Protein AF-A0A2V6NVP4-F1 (afdb_monomer_lite)

Secondary structure (DSSP, 8-state):
------HHHHT-SSPPPPSSSS-HHHHHTT---S-EEEETTT--EEE-TTSTT-HHHHHHHHH----EEE--TTTTHHHHHHHHHTT--EEEEEE--B---TTB-TTHHHHHHHHHHHHHHGGGT--BPPPB-----GGGTTSTT-B---HHHHHHHHHHHHHHHHHHT--EEEEEE--GGGTHHHHHHHHHHHHSTT-EEEEEEGGGSHHHHHHHHHH-TT--TTSGGG--TTTBPTTPPPPSSPBPPP-HHHHTTS-HHHHHHHHSS---SB-S---HHHHHHHHHHHHHHHHHHHHT-

pLDDT: mean 89.99, std 10.49, range [37.16, 98.69]

Foldseek 3Di:
DDPPDDPLRVVQPDAAAAPDQDAPVCVVVVHDADFWKAQRPPRHIHGPPVTPVRVVVVCCVVVVRVDIDGNDPPPPPPVVLVVVLVPAQEAEEEEAAQAALQQWHSQLFQVLSQVLRCLLCVVVVHYYDHYNRHEADQLQVVPPRGDHDDPVVRLVVVLVVVVVSVVSPRQEYEYAGSDPRRVVNVVSVVVSCVVPDRGHYDYDPLCCPPQLVVLVCVVPVWDDGSAALSDAPVGGDPPTDDDADWFAAADPVVSVVDGNVVNCVVVVSNTRTTHNHDDNVSNVVSSVRSSNSSNVSVVVD

Structure (mmCIF, N/CA/C/O backbone):
data_AF-A0A2V6NVP4-F1
#
_entry.id   AF-A0A2V6NVP4-F1
#
loop_
_atom_site.group_PDB
_atom_site.id
_atom_site.type_symbol
_atom_site.label_atom_id
_atom_site.label_alt_id
_atom_site.label_comp_id
_atom_site.label_asym_id
_atom_site.label_entity_id
_atom_site.label_seq_id
_atom_site.pdbx_PDB_ins_code
_atom_site.Cartn_x
_atom_site.Cartn_y
_atom_site.Cartn_z
_atom_site.occupancy
_atom_site.B_iso_or_equiv
_atom_site.auth_seq_id
_atom_site.auth_comp_id
_atom_site.auth_asym_id
_atom_site.auth_atom_id
_atom_site.pdbx_PDB_model_num
ATOM 1 N N . MET A 1 1 ? 3.007 -9.667 42.896 1.00 37.16 1 MET A N 1
ATOM 2 C CA . MET A 1 1 ? 4.140 -8.834 42.445 1.00 37.16 1 MET A CA 1
ATOM 3 C C . MET A 1 1 ? 3.679 -7.396 42.562 1.00 37.16 1 MET A C 1
ATOM 5 O O . MET A 1 1 ? 2.605 -7.098 42.063 1.00 37.16 1 MET A O 1
ATOM 9 N N . SER A 1 2 ? 4.379 -6.592 43.358 1.00 41.16 2 SER A N 1
ATOM 10 C CA . SER A 1 2 ? 4.019 -5.210 43.695 1.00 41.16 2 SER A CA 1
ATOM 11 C C . SER A 1 2 ? 3.830 -4.364 42.440 1.00 41.16 2 SER A C 1
ATOM 13 O O . SER A 1 2 ? 4.708 -4.354 41.579 1.00 41.16 2 SER A O 1
ATOM 15 N N . ASP A 1 3 ? 2.695 -3.675 42.375 1.00 50.97 3 ASP A N 1
ATOM 16 C CA . ASP A 1 3 ? 2.326 -2.702 41.352 1.00 50.97 3 ASP A CA 1
ATOM 17 C C . ASP A 1 3 ? 3.375 -1.576 41.325 1.00 50.97 3 ASP A C 1
ATOM 19 O O . ASP A 1 3 ? 3.423 -0.700 42.188 1.00 50.97 3 ASP A O 1
ATOM 23 N N . GLY A 1 4 ? 4.345 -1.714 40.422 1.00 48.09 4 GLY A N 1
ATOM 24 C CA . GLY A 1 4 ? 5.606 -0.974 40.413 1.00 48.09 4 GLY A CA 1
ATOM 25 C C . GLY A 1 4 ? 5.503 0.399 39.759 1.00 48.09 4 GLY A C 1
ATOM 26 O O . GLY A 1 4 ? 6.396 0.777 39.002 1.00 48.09 4 GLY A O 1
ATOM 27 N N . SER A 1 5 ? 4.426 1.148 40.000 1.00 53.66 5 SER A N 1
ATOM 28 C CA . SER A 1 5 ? 4.362 2.537 39.551 1.00 53.66 5 SER A CA 1
ATOM 29 C C . SER A 1 5 ? 5.264 3.395 40.438 1.00 53.66 5 SER A C 1
ATOM 31 O O . SER A 1 5 ? 5.063 3.486 41.649 1.00 53.66 5 SER A O 1
ATOM 33 N N . CYS A 1 6 ? 6.272 4.030 39.841 1.00 61.34 6 CYS A N 1
ATOM 34 C CA . CYS A 1 6 ? 7.106 5.014 40.525 1.00 61.34 6 CYS A CA 1
ATOM 35 C C . CYS A 1 6 ? 6.234 6.149 41.098 1.00 61.34 6 CYS A C 1
ATOM 37 O O . CYS A 1 6 ? 5.254 6.545 40.465 1.00 61.34 6 CYS A O 1
ATOM 39 N N . THR A 1 7 ? 6.610 6.716 42.249 1.00 72.19 7 THR A N 1
ATOM 40 C CA . THR A 1 7 ? 5.870 7.799 42.930 1.00 72.19 7 THR A CA 1
ATOM 41 C C . THR A 1 7 ? 5.536 8.985 42.014 1.00 72.19 7 THR A C 1
ATOM 43 O O . THR A 1 7 ? 4.483 9.606 42.156 1.00 72.19 7 THR A O 1
ATOM 46 N N . HIS A 1 8 ? 6.391 9.259 41.025 1.00 70.31 8 HIS A N 1
ATOM 47 C CA . HIS A 1 8 ? 6.183 10.298 40.013 1.00 70.31 8 HIS A CA 1
ATOM 48 C C . HIS A 1 8 ? 4.963 10.041 39.109 1.00 70.31 8 HIS A C 1
ATOM 50 O O . HIS A 1 8 ? 4.276 10.982 38.726 1.00 70.31 8 HIS A O 1
ATOM 56 N N . LEU A 1 9 ? 4.665 8.778 38.779 1.00 62.25 9 LEU A N 1
ATOM 57 C CA . LEU A 1 9 ? 3.508 8.405 37.955 1.00 62.25 9 LEU A CA 1
ATOM 58 C C . LEU A 1 9 ? 2.212 8.425 38.769 1.00 62.25 9 LEU A C 1
ATOM 60 O O . LEU A 1 9 ? 1.195 8.904 38.278 1.00 62.25 9 LEU A O 1
ATOM 64 N N . SER A 1 10 ? 2.253 7.974 40.027 1.00 72.06 10 SER A N 1
ATOM 65 C CA . SER A 1 10 ? 1.080 7.976 40.916 1.00 72.06 10 SER A CA 1
ATOM 66 C C . SER A 1 10 ? 0.585 9.379 41.284 1.00 72.06 10 SER A C 1
ATOM 68 O O . SER A 1 10 ? -0.555 9.534 41.709 1.00 72.06 10 SER A O 1
ATOM 70 N N . ALA A 1 11 ? 1.427 10.405 41.124 1.00 70.56 11 ALA A N 1
ATOM 71 C CA . ALA A 1 11 ? 1.065 11.799 41.377 1.00 70.56 11 ALA A CA 1
ATOM 72 C C . ALA A 1 11 ? 0.241 12.437 40.239 1.00 70.56 11 ALA A C 1
ATOM 74 O O . ALA A 1 11 ? -0.314 13.521 40.417 1.00 70.56 11 ALA A O 1
ATOM 75 N N . ILE A 1 12 ? 0.151 11.792 39.070 1.00 70.44 12 ILE A N 1
ATOM 76 C CA . ILE A 1 12 ? -0.545 12.333 37.898 1.00 70.44 12 ILE A CA 1
ATOM 77 C C . ILE A 1 12 ? -1.950 11.748 37.838 1.00 70.44 12 ILE A C 1
ATOM 79 O O . ILE A 1 12 ? -2.149 10.599 37.456 1.00 70.44 12 ILE A O 1
ATOM 83 N N . THR A 1 13 ? -2.938 12.564 38.193 1.00 70.50 13 THR A N 1
ATOM 84 C CA . THR A 1 13 ? -4.359 12.186 38.158 1.00 70.50 13 THR A CA 1
ATOM 85 C C . THR A 1 13 ? -5.038 12.521 36.829 1.00 70.50 13 THR A C 1
ATOM 87 O O . THR A 1 13 ? -6.006 11.863 36.457 1.00 70.50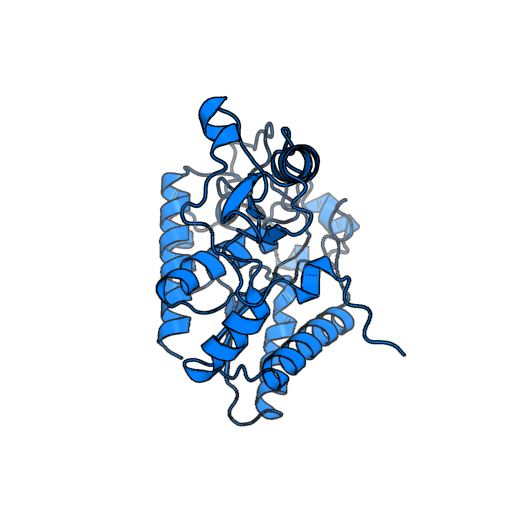 13 THR A O 1
ATOM 90 N N . THR A 1 14 ? -4.511 13.500 36.084 1.00 75.88 14 THR A N 1
ATOM 91 C CA . THR A 1 14 ? -5.054 13.951 34.794 1.00 75.88 14 THR A CA 1
ATOM 92 C C . THR A 1 14 ? -3.924 14.200 33.800 1.00 75.88 14 THR A C 1
ATOM 94 O O . THR A 1 14 ? -2.973 14.922 34.105 1.00 75.88 14 THR A O 1
ATOM 97 N N . ILE A 1 15 ? -4.044 13.645 32.590 1.00 77.44 15 ILE A N 1
ATOM 98 C CA . ILE A 1 15 ? -3.052 13.823 31.522 1.00 77.44 15 ILE A CA 1
ATOM 99 C C . ILE A 1 15 ? -3.185 15.227 30.921 1.00 77.44 15 ILE A C 1
ATOM 101 O O . ILE A 1 15 ? -4.246 15.610 30.428 1.00 77.44 15 ILE A O 1
ATOM 105 N N . LYS A 1 16 ? -2.090 15.990 30.917 1.00 80.81 16 LYS A N 1
ATOM 106 C CA . LYS A 1 16 ? -2.018 17.305 30.270 1.00 80.81 16 LYS A CA 1
ATOM 107 C C . LYS A 1 16 ? -1.776 17.149 28.776 1.00 80.81 16 LYS A C 1
ATOM 109 O O . LYS A 1 16 ? -0.916 16.377 28.345 1.00 80.81 16 LYS A O 1
ATOM 114 N N . HIS A 1 17 ? -2.523 17.918 27.993 1.00 78.81 17 HIS A N 1
ATOM 115 C CA . HIS A 1 17 ? -2.481 17.895 26.535 1.00 78.81 17 HIS A CA 1
ATOM 116 C C . HIS A 1 17 ? -1.721 19.102 25.969 1.00 78.81 17 HIS A C 1
ATOM 118 O O . HIS A 1 17 ? -1.731 20.171 26.584 1.00 78.81 17 HIS A O 1
ATOM 124 N N . PRO A 1 18 ? -1.069 18.950 24.801 1.00 77.94 18 PRO A N 1
ATOM 125 C CA . PRO A 1 18 ? -0.419 20.056 24.124 1.00 77.94 18 PRO A CA 1
ATOM 126 C C . PRO A 1 18 ? -1.476 21.075 23.701 1.00 77.94 18 PRO A C 1
ATOM 128 O O . PRO A 1 18 ? -2.452 20.737 23.037 1.00 77.94 18 PRO A O 1
ATOM 131 N N . THR A 1 19 ? -1.269 22.337 24.064 1.00 69.62 19 THR A N 1
ATOM 132 C CA . THR A 1 19 ? -2.085 23.455 23.570 1.00 69.62 19 THR A CA 1
ATOM 133 C C . THR A 1 19 ? -1.716 23.843 22.140 1.00 69.62 19 THR A C 1
ATOM 135 O O . THR A 1 19 ? -2.534 24.428 21.435 1.00 69.62 19 THR A O 1
ATOM 138 N N . ARG A 1 20 ? -0.493 23.514 21.701 1.00 73.94 20 ARG A N 1
ATOM 139 C CA . ARG A 1 20 ? 0.008 23.707 20.335 1.00 73.94 20 ARG A CA 1
ATOM 140 C C . ARG A 1 20 ? 0.911 22.545 19.926 1.00 73.94 20 ARG A C 1
ATOM 142 O O . ARG A 1 20 ? 1.693 22.059 20.742 1.00 73.94 20 ARG A O 1
ATOM 149 N N . GLY A 1 21 ? 0.833 22.140 18.659 1.00 80.81 21 GLY A N 1
ATOM 150 C CA . GLY A 1 21 ? 1.674 21.100 18.050 1.00 80.81 21 GLY A CA 1
ATOM 151 C C . GLY A 1 21 ? 3.080 21.586 17.688 1.00 80.81 21 GLY A C 1
ATOM 152 O O . GLY A 1 21 ? 3.581 21.276 16.612 1.00 80.81 21 GLY A O 1
ATOM 153 N N . GLU A 1 22 ? 3.707 22.382 18.554 1.00 87.44 22 GLU A N 1
ATOM 154 C CA . GLU A 1 22 ? 5.028 22.964 18.318 1.00 87.44 22 GLU A CA 1
ATOM 155 C C . GLU A 1 22 ? 5.901 22.880 19.571 1.00 87.44 22 GLU A C 1
ATOM 157 O O . GLU A 1 22 ? 5.420 22.981 20.702 1.00 87.44 22 GLU A O 1
ATOM 162 N N . CYS A 1 23 ? 7.211 22.722 19.379 1.00 88.06 23 CYS A N 1
ATOM 163 C CA . CYS A 1 23 ? 8.165 22.914 20.463 1.00 88.06 23 CYS A CA 1
ATOM 164 C C . CYS A 1 23 ? 8.531 24.399 20.537 1.00 88.06 23 CYS A C 1
ATOM 166 O O . CYS A 1 23 ? 9.279 24.888 19.690 1.00 88.06 23 CYS A O 1
ATOM 168 N N . ALA A 1 24 ? 8.053 25.098 21.571 1.00 86.88 24 ALA A N 1
ATOM 169 C CA . ALA A 1 24 ? 8.273 26.540 21.738 1.00 86.88 24 ALA A CA 1
ATOM 170 C C . ALA A 1 24 ? 9.762 26.935 21.681 1.00 86.88 24 ALA A C 1
ATOM 172 O O . ALA A 1 24 ? 10.117 27.960 21.104 1.00 86.88 24 ALA A O 1
ATOM 173 N N . GLU A 1 25 ? 10.647 26.094 22.223 1.00 88.00 25 GLU A N 1
ATOM 174 C CA . GLU A 1 25 ? 12.093 26.331 22.197 1.00 88.00 25 GLU A CA 1
ATOM 175 C C . GLU A 1 25 ? 12.710 26.103 20.811 1.00 88.00 25 GLU A C 1
ATOM 177 O O . GLU A 1 25 ? 13.570 26.873 20.397 1.00 88.00 25 GLU A O 1
ATOM 182 N N . CYS A 1 26 ? 12.244 25.106 20.049 1.00 88.38 26 CYS A N 1
ATOM 183 C CA . CYS A 1 26 ? 12.683 24.921 18.662 1.00 88.38 26 CYS A CA 1
ATOM 184 C C . CYS A 1 26 ? 12.227 26.075 17.764 1.00 88.38 26 CYS A C 1
ATOM 186 O O . CYS A 1 26 ? 12.996 26.513 16.912 1.00 88.38 26 CYS A O 1
ATOM 188 N N . VAL A 1 27 ? 11.018 26.601 17.984 1.00 90.38 27 VAL A N 1
ATOM 189 C CA . VAL A 1 27 ? 10.493 27.753 17.235 1.00 90.38 27 VAL A CA 1
ATOM 190 C C . VAL A 1 27 ? 11.363 28.994 17.453 1.00 90.38 27 VAL A C 1
ATOM 192 O O . VAL A 1 27 ? 11.723 29.656 16.484 1.00 90.38 27 VAL A O 1
ATOM 195 N N . LYS A 1 28 ? 11.781 29.275 18.696 1.00 90.00 28 LYS A N 1
ATOM 196 C CA . LYS A 1 28 ? 12.657 30.422 19.016 1.00 90.00 28 LYS A CA 1
ATOM 197 C C . LYS A 1 28 ? 13.994 30.394 18.276 1.00 90.00 28 LYS A C 1
ATOM 199 O O . LYS A 1 28 ? 14.516 31.449 17.930 1.00 90.00 28 LYS A O 1
ATOM 204 N N . ILE A 1 29 ? 14.550 29.204 18.056 1.00 88.94 29 ILE A N 1
ATOM 205 C CA . ILE A 1 29 ? 15.859 29.021 17.410 1.00 88.94 29 ILE A CA 1
ATOM 206 C C . ILE A 1 29 ? 15.751 28.680 15.915 1.00 88.94 29 ILE A C 1
ATOM 208 O O . ILE A 1 29 ? 16.767 28.408 15.283 1.00 88.94 29 ILE A O 1
ATOM 212 N N . GLY A 1 30 ? 14.538 28.657 15.348 1.00 86.81 30 GLY A N 1
ATOM 213 C CA . GLY A 1 30 ? 14.307 28.299 13.944 1.00 86.81 30 GLY A CA 1
ATOM 214 C C . GLY A 1 30 ? 14.646 26.842 13.599 1.00 86.81 30 GLY A C 1
ATOM 215 O O . GLY A 1 30 ? 14.961 26.538 12.450 1.00 86.81 30 GLY A O 1
ATOM 216 N N . ALA A 1 31 ? 14.610 25.936 14.579 1.00 86.81 31 ALA A N 1
ATOM 217 C CA . ALA A 1 31 ? 14.966 24.532 14.399 1.00 86.81 31 ALA A CA 1
ATOM 218 C C . ALA A 1 31 ? 13.747 23.642 14.129 1.00 86.81 31 ALA A C 1
ATOM 220 O O . ALA A 1 31 ? 12.629 23.915 14.565 1.00 86.81 31 ALA A O 1
ATOM 221 N N . ARG A 1 32 ? 13.994 22.513 13.459 1.00 86.06 32 ARG A N 1
ATOM 222 C CA . ARG A 1 32 ? 13.010 21.440 13.265 1.00 86.06 32 ARG A CA 1
ATOM 223 C C . ARG A 1 32 ? 13.066 20.427 14.415 1.00 86.06 32 ARG A C 1
ATOM 225 O O . ARG A 1 32 ? 14.073 20.318 15.117 1.00 86.06 32 ARG A O 1
ATOM 232 N N . TRP A 1 33 ? 11.989 19.671 14.591 1.00 88.19 33 TRP A N 1
ATOM 233 C CA . TRP A 1 33 ? 11.878 18.579 15.562 1.00 88.19 33 TRP A CA 1
ATOM 234 C C . TRP A 1 33 ? 11.385 17.298 14.888 1.00 88.19 33 TRP A C 1
ATOM 236 O O . TRP A 1 33 ? 10.854 17.343 13.782 1.00 88.19 33 TRP A O 1
ATOM 246 N N . VAL A 1 34 ? 11.587 16.168 15.570 1.00 85.12 34 VAL A N 1
ATOM 247 C CA . VAL A 1 34 ? 11.087 14.851 15.160 1.00 85.12 34 VAL A CA 1
ATOM 248 C C . VAL A 1 34 ? 9.724 14.637 15.811 1.00 85.12 34 VAL A C 1
ATOM 250 O O . VAL A 1 34 ? 8.708 14.898 15.179 1.00 85.12 34 VAL A O 1
ATOM 253 N N . HIS A 1 35 ? 9.678 14.246 17.090 1.00 85.31 35 HIS A N 1
ATOM 254 C CA . HIS A 1 35 ? 8.429 14.055 17.836 1.00 85.31 35 HIS A CA 1
ATOM 255 C C . HIS A 1 35 ? 8.314 15.031 19.009 1.00 85.31 35 HIS A C 1
ATOM 257 O O . HIS A 1 35 ? 9.313 15.551 19.519 1.00 85.31 35 HIS A O 1
ATOM 263 N N . LEU A 1 36 ? 7.081 15.260 19.462 1.00 88.00 36 LEU A N 1
ATOM 264 C CA . LEU A 1 36 ? 6.774 16.147 20.580 1.00 88.00 36 LEU A CA 1
ATOM 265 C C . LEU A 1 36 ? 6.384 15.371 21.847 1.00 88.00 36 LEU A C 1
ATOM 267 O O . LEU A 1 36 ? 5.827 14.268 21.810 1.00 88.00 36 LEU A O 1
ATOM 271 N N . ARG A 1 37 ? 6.686 15.974 22.996 1.00 88.31 37 ARG A N 1
ATOM 272 C CA . ARG A 1 37 ? 6.414 15.463 24.341 1.00 88.31 37 ARG A CA 1
ATOM 273 C C . ARG A 1 37 ? 5.813 16.578 25.190 1.00 88.31 37 ARG A C 1
ATOM 275 O O . ARG A 1 37 ? 6.339 17.688 25.194 1.00 88.31 37 ARG A O 1
ATOM 282 N N . THR A 1 38 ? 4.741 16.290 25.921 1.00 88.88 38 THR A N 1
ATOM 283 C CA . THR A 1 38 ? 4.114 17.227 26.862 1.00 88.88 38 THR A CA 1
ATOM 284 C C . THR A 1 38 ? 4.487 16.847 28.290 1.00 88.88 38 THR A C 1
ATOM 286 O O . THR A 1 38 ? 4.205 15.731 28.733 1.00 88.88 38 THR A O 1
ATOM 289 N N . CYS A 1 39 ? 5.092 17.775 29.031 1.00 88.56 39 CYS A N 1
ATOM 290 C CA . CYS A 1 39 ? 5.357 17.603 30.458 1.00 88.56 39 CYS A CA 1
ATOM 291 C C . CYS A 1 39 ? 4.040 17.508 31.236 1.00 88.56 39 CYS A C 1
ATOM 293 O O . CYS A 1 39 ? 3.172 18.371 31.104 1.00 88.56 39 CYS A O 1
ATOM 295 N N . GLN A 1 40 ? 3.894 16.474 32.061 1.00 87.62 40 GLN A N 1
ATOM 296 C CA . GLN A 1 40 ? 2.651 16.220 32.793 1.00 87.62 40 GLN A CA 1
ATOM 297 C C . GLN A 1 40 ? 2.514 17.071 34.063 1.00 87.62 40 GLN A C 1
ATOM 299 O O . GLN A 1 40 ? 1.406 17.278 34.552 1.00 87.62 40 GLN A O 1
ATOM 304 N N . GLU A 1 41 ? 3.606 17.677 34.529 1.00 85.56 41 GLU A N 1
ATOM 305 C CA . GLU A 1 41 ? 3.601 18.579 35.685 1.00 85.56 41 GLU A CA 1
ATOM 306 C C . GLU A 1 41 ? 3.323 20.031 35.285 1.00 85.56 41 GLU A C 1
ATOM 308 O O . GLU A 1 41 ? 2.437 20.662 35.858 1.00 85.56 41 GLU A O 1
ATOM 313 N N . CYS A 1 42 ? 3.977 20.564 34.244 1.00 88.19 42 CYS A N 1
ATOM 314 C CA . CYS A 1 42 ? 3.804 21.967 33.832 1.00 88.19 42 CYS A CA 1
ATOM 315 C C . CYS A 1 42 ? 3.028 22.177 32.519 1.00 88.19 42 CYS A C 1
ATOM 317 O O . CYS A 1 42 ? 2.632 23.301 32.228 1.00 88.19 42 CYS A O 1
ATOM 319 N N . GLY A 1 43 ? 2.783 21.129 31.724 1.00 86.12 43 GLY A N 1
ATOM 320 C CA . GLY A 1 43 ? 2.030 21.215 30.464 1.00 86.12 43 GLY A CA 1
ATOM 321 C C . GLY A 1 43 ? 2.816 21.747 29.257 1.00 86.12 43 GLY A C 1
ATOM 322 O O . GLY A 1 43 ? 2.247 21.881 28.175 1.00 86.12 43 GLY A O 1
ATOM 323 N N . GLN A 1 44 ? 4.112 22.044 29.396 1.00 88.50 44 GLN A N 1
ATOM 324 C CA . GLN A 1 44 ? 4.929 22.498 28.265 1.00 88.50 44 GLN A CA 1
ATOM 325 C C . GLN A 1 44 ? 5.131 21.391 27.225 1.00 88.50 44 GLN A C 1
ATOM 327 O O . GLN A 1 44 ? 5.391 20.241 27.580 1.00 88.50 44 GLN A O 1
ATOM 332 N N . THR A 1 45 ? 5.049 21.760 25.943 1.00 90.88 45 THR A N 1
ATOM 333 C CA . THR A 1 45 ? 5.278 20.856 24.807 1.00 90.88 45 THR A CA 1
ATOM 334 C C . THR A 1 45 ? 6.657 21.105 24.205 1.00 90.88 45 THR A C 1
ATOM 336 O O . THR A 1 45 ? 6.994 22.224 23.820 1.00 90.88 45 THR A O 1
ATOM 339 N N . LEU A 1 46 ? 7.483 20.061 24.175 1.00 91.19 46 LEU A N 1
ATOM 340 C CA . LEU A 1 46 ? 8.910 20.119 23.870 1.00 91.19 46 LEU A CA 1
ATOM 341 C C . LEU A 1 46 ? 9.312 18.982 22.925 1.00 91.19 46 LEU A C 1
ATOM 343 O O . LEU A 1 46 ? 8.638 17.956 22.853 1.00 91.19 46 LEU A O 1
ATOM 347 N N . CYS A 1 47 ? 10.415 19.148 22.195 1.00 90.19 47 CYS A N 1
ATOM 348 C CA . CYS A 1 47 ? 10.904 18.117 21.284 1.00 90.19 47 CYS A CA 1
ATOM 349 C C . CYS A 1 47 ? 11.552 16.944 22.041 1.00 90.19 47 CYS A C 1
ATOM 351 O O . CYS A 1 47 ? 12.201 17.137 23.074 1.00 90.19 47 CYS A O 1
ATOM 353 N N . CYS A 1 48 ? 11.342 15.728 21.533 1.00 89.06 48 CYS A N 1
ATOM 354 C CA . CYS A 1 48 ? 11.830 1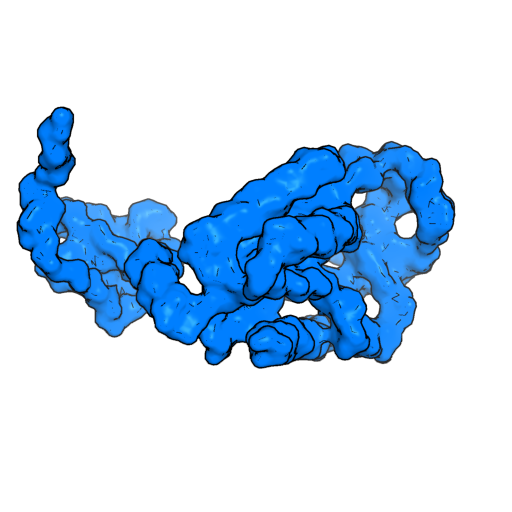4.479 22.117 1.00 89.06 48 CYS A CA 1
ATOM 355 C C . CYS A 1 48 ? 13.358 14.330 22.021 1.00 89.06 48 CYS A C 1
ATOM 357 O O . CYS A 1 48 ? 14.030 15.098 21.334 1.00 89.06 48 CYS A O 1
ATOM 359 N N . ASP A 1 49 ? 13.902 13.282 22.637 1.00 87.44 49 ASP A N 1
ATOM 360 C CA . ASP A 1 49 ? 15.352 13.033 22.659 1.00 87.44 49 ASP A CA 1
ATOM 361 C C . ASP A 1 49 ? 15.926 12.595 21.303 1.00 87.44 49 ASP A C 1
ATOM 363 O O . ASP A 1 49 ? 17.105 12.793 21.027 1.00 87.44 49 ASP A O 1
ATOM 367 N N . SER A 1 50 ? 15.080 12.075 20.413 1.00 85.62 50 SER A N 1
ATOM 368 C CA . SER A 1 50 ? 15.426 11.846 19.003 1.00 85.62 50 SER A CA 1
ATOM 369 C C . SER A 1 50 ? 15.477 13.136 18.174 1.00 85.62 50 SER A C 1
ATOM 371 O O . SER A 1 50 ? 15.914 13.107 17.027 1.00 85.62 50 SER A O 1
ATOM 373 N N . SER A 1 51 ? 15.020 14.271 18.716 1.00 86.50 51 SER A N 1
ATOM 374 C CA . SER A 1 51 ? 15.146 15.571 18.050 1.00 86.50 51 SER A CA 1
ATOM 375 C C . SER A 1 51 ? 16.518 16.190 18.335 1.00 86.50 51 SER A C 1
ATOM 377 O O . SER A 1 51 ? 17.017 16.042 19.451 1.00 86.50 51 SER A O 1
ATOM 379 N N . PRO A 1 52 ? 17.100 16.979 17.408 1.00 85.81 52 PRO A N 1
ATOM 380 C CA . PRO A 1 52 ? 18.465 17.502 17.549 1.00 85.81 52 PRO A CA 1
ATOM 381 C C . PRO A 1 52 ? 18.748 18.261 18.856 1.00 85.81 52 PRO A C 1
ATOM 383 O O . PRO A 1 52 ? 19.869 18.246 19.355 1.00 85.81 52 PRO A O 1
ATOM 386 N N . HIS A 1 53 ? 17.735 18.923 19.427 1.00 88.94 53 HIS A N 1
ATOM 387 C CA . HIS A 1 53 ? 17.906 19.796 20.590 1.00 88.94 53 HIS A CA 1
ATOM 388 C C . HIS A 1 53 ? 17.440 19.207 21.928 1.00 88.94 53 HIS A C 1
ATOM 390 O O . HIS A 1 53 ? 17.778 19.790 22.964 1.00 88.94 53 HIS A O 1
ATOM 396 N N . GLN A 1 54 ? 16.733 18.069 21.920 1.00 91.38 54 GLN A N 1
ATOM 397 C CA . GLN A 1 54 ? 16.361 17.288 23.114 1.00 91.38 54 GLN A CA 1
ATOM 398 C C . GLN A 1 54 ? 15.740 18.129 24.245 1.00 91.38 54 GLN A C 1
ATOM 400 O O . GLN A 1 54 ? 16.122 18.031 25.416 1.00 91.38 54 GLN A O 1
ATOM 405 N N . HIS A 1 55 ? 14.817 19.030 23.896 1.00 92.00 55 HIS A N 1
ATOM 406 C CA . HIS A 1 55 ? 14.284 20.002 24.849 1.00 92.00 55 HIS A CA 1
ATOM 407 C C . HIS A 1 55 ? 13.505 19.342 25.994 1.00 92.00 55 HIS A C 1
ATOM 409 O O . HIS A 1 55 ? 13.569 19.842 27.114 1.00 92.00 55 HIS A O 1
ATOM 415 N N . ALA A 1 56 ? 12.842 18.204 25.759 1.00 88.75 56 ALA A N 1
ATOM 416 C CA . ALA A 1 56 ? 12.137 17.467 26.808 1.00 88.75 56 ALA A CA 1
ATOM 417 C C . ALA A 1 56 ? 13.084 16.994 27.929 1.00 88.75 56 ALA A C 1
ATOM 419 O O . ALA A 1 56 ? 12.833 17.273 29.101 1.00 88.75 56 ALA A O 1
ATOM 420 N N . SER A 1 57 ? 14.213 16.363 27.585 1.00 87.62 57 SER A N 1
ATOM 421 C CA . SER A 1 57 ? 15.223 15.934 28.565 1.00 87.62 57 SER A CA 1
ATOM 422 C C . SER A 1 57 ? 15.883 17.097 29.301 1.00 87.62 57 SER A C 1
ATOM 424 O O . SER A 1 57 ? 16.100 17.028 30.513 1.00 87.62 57 SER A O 1
ATOM 426 N N . LYS A 1 58 ? 16.211 18.183 28.590 1.00 90.88 58 LYS A N 1
ATOM 427 C CA . LYS A 1 58 ? 16.790 19.385 29.214 1.00 90.88 58 LYS A CA 1
ATOM 428 C C . LYS A 1 58 ? 15.824 20.006 30.219 1.00 90.88 58 LYS A C 1
ATOM 430 O O . LYS A 1 58 ? 16.239 20.363 31.318 1.00 90.88 58 LYS A O 1
ATOM 435 N N . HIS A 1 59 ? 14.541 20.069 29.868 1.00 90.56 59 HIS A N 1
ATOM 436 C CA . HIS A 1 59 ? 13.482 20.534 30.757 1.00 90.56 59 HIS A CA 1
ATOM 437 C C . HIS A 1 59 ? 13.349 19.658 31.995 1.00 90.56 59 HIS A C 1
ATOM 439 O O . HIS A 1 59 ? 13.365 20.194 33.099 1.00 90.56 59 HIS A O 1
ATOM 445 N N . ALA A 1 60 ? 13.295 18.334 31.838 1.00 88.69 60 ALA A N 1
ATOM 446 C CA . ALA A 1 60 ? 13.197 17.411 32.969 1.00 88.69 60 ALA A CA 1
ATOM 447 C C . ALA A 1 60 ? 14.347 17.606 33.974 1.00 88.69 60 ALA A C 1
ATOM 449 O O . ALA A 1 60 ? 14.113 17.645 35.178 1.00 88.69 60 ALA A O 1
ATOM 450 N N . ARG A 1 61 ? 15.580 17.818 33.491 1.00 89.62 61 ARG A N 1
ATOM 451 C CA . ARG A 1 61 ? 16.750 18.066 34.355 1.00 89.62 61 ARG A CA 1
ATOM 452 C C . ARG A 1 61 ? 16.737 19.443 35.018 1.00 89.62 61 ARG A C 1
ATOM 454 O O . ARG A 1 61 ? 17.146 19.553 36.165 1.00 89.62 61 ARG A O 1
ATOM 461 N N . ALA A 1 62 ? 16.308 20.482 34.302 1.00 90.94 62 ALA A N 1
ATOM 462 C CA . ALA A 1 62 ? 16.322 21.855 34.808 1.00 90.94 62 ALA A CA 1
ATOM 463 C C . ALA A 1 62 ? 15.167 22.148 35.777 1.00 90.94 62 ALA A C 1
ATOM 465 O O . ALA A 1 62 ? 15.346 22.884 36.742 1.00 90.94 62 ALA A O 1
ATOM 466 N N . SER A 1 63 ? 13.988 21.585 35.508 1.00 87.62 63 SER A N 1
ATOM 467 C CA . SER A 1 63 ? 12.766 21.814 36.290 1.00 87.62 63 SER A CA 1
ATOM 468 C C . SER A 1 63 ? 12.473 20.718 37.312 1.00 87.62 63 SER A C 1
ATOM 470 O O . SER A 1 63 ? 11.645 20.922 38.190 1.00 87.62 63 SER A O 1
ATOM 472 N N . GLY A 1 64 ? 13.144 19.566 37.214 1.00 87.19 64 GLY A N 1
ATOM 473 C CA . GLY A 1 64 ? 12.865 18.418 38.070 1.00 87.19 64 GLY A CA 1
ATOM 474 C C . GLY A 1 64 ? 11.542 17.720 37.749 1.00 87.19 64 GLY A C 1
ATOM 475 O O . GLY A 1 64 ? 11.044 17.012 38.612 1.00 87.19 64 GLY A O 1
ATOM 476 N N . HIS A 1 65 ? 10.983 17.911 36.545 1.00 88.88 65 HIS A N 1
ATOM 477 C CA . HIS A 1 65 ? 9.743 17.271 36.091 1.00 88.88 65 HIS A CA 1
ATOM 478 C C . HIS A 1 65 ? 10.036 15.995 35.270 1.00 88.88 65 HIS A C 1
ATOM 480 O O . HIS A 1 65 ? 10.227 16.086 34.049 1.00 88.88 65 HIS A O 1
ATOM 486 N N . PRO A 1 66 ? 10.115 14.796 35.878 1.00 81.00 66 PRO A N 1
ATOM 487 C CA . PRO A 1 66 ? 10.533 13.584 35.175 1.00 81.00 66 PRO A CA 1
ATOM 488 C C . PRO A 1 66 ? 9.461 12.995 34.254 1.00 81.00 66 PRO A C 1
ATOM 490 O O . PRO A 1 66 ? 9.800 12.178 33.397 1.00 81.00 66 PRO A O 1
ATOM 493 N N . VAL A 1 67 ? 8.183 13.362 34.413 1.00 83.62 67 VAL A N 1
ATOM 494 C CA . VAL A 1 67 ? 7.103 12.712 33.659 1.00 83.62 67 VAL A CA 1
ATOM 495 C C . VAL A 1 67 ? 6.680 13.515 32.433 1.00 83.62 67 VAL A C 1
ATOM 497 O O . VAL A 1 67 ? 6.219 14.660 32.501 1.00 83.62 67 VAL A O 1
ATOM 500 N N . ILE A 1 68 ? 6.777 12.851 31.286 1.00 83.06 68 ILE A N 1
ATOM 501 C CA . ILE A 1 68 ? 6.363 13.347 29.978 1.00 83.06 68 ILE A CA 1
ATOM 502 C C . ILE A 1 68 ? 5.382 12.358 29.343 1.00 83.06 68 ILE A C 1
ATOM 504 O O . ILE A 1 68 ? 5.516 11.149 29.508 1.00 83.06 68 ILE A O 1
ATOM 508 N N . ALA A 1 69 ? 4.409 12.869 28.595 1.00 81.31 69 ALA A N 1
ATOM 509 C CA . ALA A 1 69 ? 3.532 12.067 27.745 1.00 81.31 69 ALA A CA 1
ATOM 510 C C . ALA A 1 69 ? 3.739 12.453 26.283 1.00 81.31 69 ALA A C 1
ATOM 512 O O . ALA A 1 69 ? 4.259 13.532 25.979 1.00 81.31 69 ALA A O 1
ATOM 513 N N . SER A 1 70 ? 3.325 11.587 25.363 1.00 78.31 70 SER A N 1
ATOM 514 C CA . SER A 1 70 ? 3.378 11.944 23.955 1.00 78.31 70 SER A CA 1
ATOM 515 C C . SER A 1 70 ? 2.425 13.091 23.622 1.00 78.31 70 SER A C 1
ATOM 517 O O . SER A 1 70 ? 1.239 13.080 23.965 1.00 78.31 70 SER A O 1
ATOM 519 N N . ALA A 1 71 ? 2.963 14.083 22.919 1.00 73.81 71 ALA A N 1
ATOM 520 C CA . ALA A 1 71 ? 2.179 15.145 22.309 1.00 73.81 71 ALA A CA 1
ATOM 521 C C . ALA A 1 71 ? 1.812 14.823 20.853 1.00 73.81 71 ALA A C 1
ATOM 523 O O . ALA A 1 71 ? 1.182 15.651 20.201 1.00 73.81 71 ALA A O 1
ATOM 524 N N . GLN A 1 72 ? 2.207 13.648 20.356 1.00 67.38 72 GLN A N 1
ATOM 525 C CA . GLN A 1 72 ? 1.912 13.223 19.000 1.00 67.38 72 GLN A CA 1
ATOM 526 C C . GLN A 1 72 ? 0.428 12.848 18.874 1.00 67.38 72 GLN A C 1
ATOM 528 O O . GLN A 1 72 ? -0.079 12.117 19.735 1.00 67.38 72 GLN A O 1
ATOM 533 N N . PRO A 1 73 ? -0.287 13.363 17.855 1.00 57.03 73 PRO A N 1
ATOM 534 C CA . PRO A 1 73 ? -1.696 13.039 17.630 1.00 57.03 73 PRO A CA 1
ATOM 535 C C . PRO A 1 73 ? -1.959 11.533 17.461 1.00 57.03 73 PRO A C 1
ATOM 537 O O . PRO A 1 73 ? -3.012 11.049 17.861 1.00 57.03 73 PRO A O 1
ATOM 540 N N . ASP A 1 74 ? -0.986 10.798 16.924 1.00 56.84 74 ASP A N 1
ATOM 541 C CA . ASP A 1 74 ? -1.026 9.374 16.574 1.00 56.84 74 ASP A CA 1
ATOM 542 C C . ASP A 1 74 ? -0.595 8.423 17.712 1.00 56.84 74 ASP A C 1
ATOM 544 O O . ASP A 1 74 ? -0.958 7.249 17.714 1.00 56.84 74 ASP A O 1
ATOM 548 N N . GLU A 1 75 ? 0.101 8.903 18.749 1.00 57.00 75 GLU A N 1
ATOM 549 C CA . GLU A 1 75 ? 0.639 8.046 19.826 1.00 57.00 75 GLU A CA 1
ATOM 550 C C . GLU A 1 75 ? -0.367 7.808 20.995 1.00 57.00 75 GLU A C 1
ATOM 552 O O . GLU A 1 75 ? 0.029 7.377 22.079 1.00 57.00 75 GLU A O 1
ATOM 557 N N . ARG A 1 76 ? -1.680 8.064 20.814 1.00 53.69 76 ARG A N 1
ATOM 558 C CA . ARG A 1 76 ? -2.747 7.915 21.851 1.00 53.69 76 ARG A CA 1
ATOM 559 C C . ARG A 1 76 ? -3.778 6.815 21.562 1.00 53.69 76 ARG A C 1
ATOM 561 O O . ARG A 1 76 ? -4.923 6.872 22.012 1.00 53.69 76 ARG A O 1
ATOM 568 N N . TRP A 1 77 ? -3.362 5.800 20.818 1.00 55.94 77 TRP A N 1
ATOM 569 C CA . TRP A 1 77 ? -4.245 4.841 20.156 1.00 55.94 77 TRP A CA 1
ATOM 570 C C . TRP A 1 77 ? -5.217 4.079 21.077 1.00 55.94 77 TRP A C 1
ATOM 572 O O . TRP A 1 77 ? -6.369 3.913 20.696 1.00 55.94 77 TRP A O 1
ATOM 582 N N . ARG A 1 78 ? -4.837 3.652 22.292 1.00 49.28 78 ARG A N 1
ATOM 583 C CA . ARG A 1 78 ? -5.692 2.733 23.079 1.00 49.28 78 ARG A CA 1
ATOM 584 C C . ARG A 1 78 ? -7.033 3.343 23.512 1.00 49.28 78 ARG A C 1
ATOM 586 O O . ARG A 1 78 ? -8.075 2.767 23.228 1.00 49.28 78 ARG A O 1
ATOM 593 N N . MET A 1 79 ? -7.023 4.525 24.137 1.00 52.22 79 MET A N 1
ATOM 594 C CA . MET A 1 79 ? -8.273 5.209 24.517 1.00 52.22 79 MET A CA 1
ATOM 595 C C . MET A 1 79 ? -9.041 5.709 23.284 1.00 52.22 79 MET A C 1
ATOM 597 O O . MET A 1 79 ? -10.264 5.767 23.300 1.00 52.22 79 MET A O 1
ATOM 601 N N . MET A 1 80 ? -8.343 6.052 22.196 1.00 69.69 80 MET A N 1
ATOM 602 C CA . MET A 1 80 ? -8.985 6.549 20.975 1.00 69.69 80 MET A CA 1
ATOM 603 C C . MET A 1 80 ? -9.686 5.447 20.174 1.00 69.69 80 MET A C 1
ATOM 605 O O . MET A 1 80 ? -10.743 5.713 19.610 1.00 69.69 80 MET A O 1
ATOM 609 N N . VAL A 1 81 ? -9.134 4.230 20.135 1.00 80.44 81 VAL A N 1
ATOM 610 C CA . VAL A 1 81 ? -9.741 3.087 19.433 1.00 80.44 81 VAL A CA 1
ATOM 611 C C . VAL A 1 81 ? -10.948 2.554 20.202 1.00 80.44 81 VAL A C 1
ATOM 613 O O . VAL A 1 81 ? -11.990 2.337 19.592 1.00 80.44 81 VAL A O 1
ATOM 616 N N . GLU A 1 82 ? -10.860 2.421 21.531 1.00 80.44 82 GLU A N 1
ATOM 617 C CA . GLU A 1 82 ? -12.007 2.005 22.355 1.00 80.44 82 GLU A CA 1
ATOM 618 C C . GLU A 1 82 ? -13.189 2.986 22.230 1.00 80.44 82 GLU A C 1
ATOM 620 O O . GLU A 1 82 ? -14.328 2.558 22.056 1.00 80.44 82 GLU A O 1
ATOM 625 N N . GLU A 1 83 ? -12.944 4.302 22.254 1.00 83.56 83 GLU A N 1
ATOM 626 C CA . GLU A 1 83 ? -14.002 5.299 22.019 1.00 83.56 83 GLU A CA 1
ATOM 627 C C . GLU A 1 83 ? -14.475 5.333 20.557 1.00 83.56 83 GLU A C 1
ATOM 629 O O . GLU A 1 83 ? -15.658 5.557 20.298 1.00 83.56 83 GLU A O 1
ATOM 634 N N . TYR A 1 84 ? -13.584 5.093 19.587 1.00 88.75 84 TYR A N 1
ATOM 635 C CA . TYR A 1 84 ? -13.954 4.990 18.174 1.00 88.75 84 TYR A CA 1
ATOM 636 C C . TYR A 1 84 ? -14.924 3.830 17.929 1.00 88.75 84 TYR A C 1
ATOM 638 O O . TYR A 1 84 ? -15.956 4.028 17.295 1.00 88.75 84 TYR A O 1
ATOM 646 N N . LEU A 1 85 ? -14.655 2.658 18.503 1.00 92.31 85 LEU A N 1
ATOM 647 C CA . LEU A 1 85 ? -15.480 1.462 18.319 1.00 92.31 85 LEU A CA 1
ATOM 648 C C . LEU A 1 85 ? -16.900 1.595 18.887 1.00 92.31 85 LEU A C 1
ATOM 650 O O . LEU A 1 85 ? -17.795 0.852 18.492 1.00 92.31 85 LEU A O 1
ATOM 654 N N . LYS A 1 86 ? -17.151 2.569 19.772 1.00 90.12 86 LYS A N 1
ATOM 655 C CA . LYS A 1 86 ? -18.512 2.892 20.235 1.00 90.12 86 LYS A CA 1
ATOM 656 C C . LYS A 1 86 ? -19.361 3.597 19.174 1.00 90.12 86 LYS A C 1
ATOM 658 O O . LYS A 1 86 ? -20.583 3.599 19.293 1.00 90.12 86 LYS A O 1
ATOM 663 N N . ARG A 1 87 ? -18.732 4.246 18.188 1.00 92.44 87 ARG A N 1
ATOM 664 C CA . ARG A 1 87 ? -19.401 5.069 17.163 1.00 92.44 87 ARG A CA 1
ATOM 665 C C . ARG A 1 87 ? -19.318 4.477 15.760 1.00 92.44 87 ARG A C 1
ATOM 667 O O . ARG A 1 87 ? -20.216 4.720 14.962 1.00 92.44 87 ARG A O 1
ATOM 674 N N . ASP A 1 88 ? -18.247 3.759 15.449 1.00 94.38 88 ASP A N 1
ATOM 675 C CA . ASP A 1 88 ? -17.982 3.220 14.121 1.00 94.38 88 ASP A CA 1
ATOM 676 C C . ASP A 1 88 ? -17.054 2.003 14.237 1.00 94.38 88 ASP A C 1
ATOM 678 O O . ASP A 1 88 ? -16.198 1.940 15.110 1.00 94.38 88 ASP A O 1
ATOM 682 N N . ASP A 1 89 ? -17.236 1.024 13.364 1.00 96.38 89 ASP A N 1
ATOM 683 C CA . ASP A 1 89 ? -16.543 -0.272 13.368 1.00 96.38 89 ASP A CA 1
ATOM 684 C C . ASP A 1 89 ? -15.771 -0.510 12.060 1.00 96.38 89 ASP A C 1
ATOM 686 O O . ASP A 1 89 ? -15.403 -1.648 11.731 1.00 96.38 89 ASP A O 1
ATOM 690 N N . ARG A 1 90 ? -15.553 0.573 11.302 1.00 97.75 90 ARG A N 1
ATOM 691 C CA . ARG A 1 90 ? -14.765 0.577 10.075 1.00 97.75 90 ARG A CA 1
ATOM 692 C C . ARG A 1 90 ? -13.272 0.648 10.379 1.00 97.75 90 ARG A C 1
ATOM 694 O O . ARG A 1 90 ? -12.835 1.295 11.326 1.00 97.75 90 ARG A O 1
ATOM 701 N N . CYS A 1 91 ? -12.464 0.025 9.538 1.00 97.56 91 CYS A N 1
ATOM 702 C CA . CYS A 1 91 ? -11.028 0.277 9.511 1.00 97.56 91 CYS A CA 1
ATOM 703 C C . CYS A 1 91 ? -10.447 0.037 8.124 1.00 97.56 91 CYS A C 1
ATOM 705 O O . CYS A 1 91 ? -11.088 -0.558 7.252 1.00 97.56 91 CYS A O 1
ATOM 707 N N . VAL A 1 92 ? -9.217 0.509 7.933 1.00 98.31 92 VAL A N 1
ATOM 708 C CA . VAL A 1 92 ? -8.451 0.281 6.710 1.00 98.31 92 VAL A CA 1
ATOM 709 C C . VAL A 1 92 ? -7.198 -0.527 7.017 1.00 98.31 92 VAL A C 1
ATOM 711 O O . VAL A 1 92 ? -6.461 -0.191 7.943 1.00 98.31 92 VAL A O 1
ATOM 714 N N . LEU A 1 93 ? -6.946 -1.565 6.221 1.00 98.50 93 LEU A N 1
ATOM 715 C CA . LEU A 1 93 ? -5.721 -2.361 6.242 1.00 98.50 93 LEU A CA 1
ATOM 716 C C . LEU A 1 93 ? -4.960 -2.169 4.921 1.00 98.50 93 LEU A C 1
ATOM 718 O O . LEU A 1 93 ? -5.357 -2.738 3.899 1.00 98.50 93 LEU A O 1
ATOM 722 N N . PRO A 1 94 ? -3.869 -1.389 4.912 1.00 98.44 94 PRO A N 1
ATOM 723 C CA . PRO A 1 94 ? -3.007 -1.275 3.746 1.00 98.44 94 PRO A CA 1
ATOM 724 C C . PRO A 1 94 ? -2.143 -2.534 3.568 1.00 98.44 94 PRO A C 1
ATOM 726 O O . PRO A 1 94 ? -1.525 -3.020 4.520 1.00 98.44 94 PRO A O 1
ATOM 729 N N . LEU A 1 95 ? -2.059 -3.048 2.340 1.00 98.56 95 LEU A N 1
ATOM 730 C CA . LEU A 1 95 ? -1.172 -4.154 1.965 1.00 98.56 95 LEU A CA 1
ATOM 731 C C . LEU A 1 95 ? -0.167 -3.671 0.919 1.00 98.56 95 LEU A C 1
ATOM 733 O O . LEU A 1 95 ? -0.561 -3.253 -0.167 1.00 98.56 95 LEU A O 1
ATOM 737 N N . GLY A 1 96 ? 1.124 -3.768 1.229 1.00 97.44 96 GLY A N 1
ATOM 738 C CA . GLY A 1 96 ? 2.212 -3.394 0.330 1.00 97.44 96 GLY A CA 1
ATOM 739 C C . GLY A 1 96 ? 3.097 -4.580 -0.053 1.00 97.44 96 GLY A C 1
ATOM 740 O O . GLY A 1 96 ? 2.692 -5.746 -0.025 1.00 97.44 96 GLY A O 1
ATOM 741 N N . SER A 1 97 ? 4.334 -4.259 -0.411 1.00 97.75 97 SER A N 1
ATOM 742 C CA . SER A 1 97 ? 5.437 -5.186 -0.639 1.00 97.75 97 SER A CA 1
ATOM 743 C C . SER A 1 97 ? 6.762 -4.434 -0.498 1.00 97.75 97 SER A C 1
ATOM 745 O O . SER A 1 97 ? 6.798 -3.198 -0.452 1.00 97.75 97 SER A O 1
ATOM 747 N N . THR A 1 98 ? 7.849 -5.200 -0.428 1.00 97.19 98 THR A N 1
ATOM 748 C CA . THR A 1 98 ? 9.218 -4.693 -0.535 1.00 97.19 98 THR A CA 1
ATOM 749 C C . THR A 1 98 ? 9.853 -5.334 -1.761 1.00 97.19 98 THR A C 1
ATOM 751 O O . THR A 1 98 ? 10.333 -6.471 -1.705 1.00 97.19 98 THR A O 1
ATOM 754 N N . GLU A 1 99 ? 9.827 -4.625 -2.885 1.00 96.00 99 GLU A N 1
ATOM 755 C CA . GLU A 1 99 ? 10.248 -5.167 -4.173 1.00 96.00 99 GLU A CA 1
ATOM 756 C C . GLU A 1 99 ? 10.895 -4.141 -5.093 1.00 96.00 99 GLU A C 1
ATOM 758 O O . GLU A 1 99 ? 10.730 -2.930 -4.945 1.00 96.00 99 GLU A O 1
ATOM 763 N N . GLN A 1 100 ? 11.663 -4.648 -6.055 1.00 95.50 100 GLN A N 1
ATOM 764 C CA . GLN A 1 100 ? 12.326 -3.817 -7.046 1.00 95.50 100 GLN A CA 1
ATOM 765 C C . GLN A 1 100 ? 11.305 -2.980 -7.829 1.00 95.50 100 GLN A C 1
ATOM 767 O O . GLN A 1 100 ? 10.313 -3.497 -8.341 1.00 95.50 100 GLN A O 1
ATOM 772 N N . HIS A 1 101 ? 11.605 -1.694 -7.966 1.00 95.19 101 HIS A N 1
ATOM 773 C CA . HIS A 1 101 ? 10.834 -0.758 -8.774 1.00 95.19 101 HIS A CA 1
ATOM 774 C C . HIS A 1 101 ? 11.763 0.071 -9.666 1.00 95.19 101 HIS A C 1
ATOM 776 O O . HIS A 1 101 ? 11.661 1.296 -9.742 1.00 95.19 101 HIS A O 1
ATOM 782 N N . ALA A 1 102 ? 12.711 -0.600 -10.325 1.00 92.94 102 ALA A N 1
ATOM 783 C CA . ALA A 1 102 ? 13.733 0.019 -11.162 1.00 92.94 102 ALA A CA 1
ATOM 784 C C . ALA A 1 102 ? 14.485 1.177 -10.474 1.00 92.94 102 ALA A C 1
ATOM 786 O O . ALA A 1 102 ? 15.438 0.949 -9.732 1.00 92.94 102 ALA A O 1
ATOM 787 N N . PHE A 1 103 ? 14.065 2.418 -10.727 1.00 93.69 103 PHE A N 1
ATOM 788 C CA . PHE A 1 103 ? 14.695 3.647 -10.233 1.00 93.69 103 PHE A CA 1
ATOM 789 C C . PHE A 1 103 ? 13.986 4.258 -9.009 1.00 93.69 103 PHE A C 1
ATOM 791 O O . PHE A 1 103 ? 14.354 5.346 -8.562 1.00 93.69 103 PHE A O 1
ATOM 798 N N . LEU A 1 104 ? 12.960 3.590 -8.482 1.00 94.31 104 LEU A N 1
ATOM 799 C CA . LEU A 1 104 ? 12.173 4.036 -7.334 1.00 94.31 104 LEU A CA 1
ATOM 800 C C . LEU A 1 104 ? 12.581 3.322 -6.042 1.00 94.31 104 LEU A C 1
ATOM 802 O O . LEU A 1 104 ? 13.397 2.399 -6.032 1.00 94.31 104 LEU A O 1
ATOM 806 N N . SER A 1 105 ? 11.996 3.774 -4.932 1.00 94.25 105 SER A N 1
ATOM 807 C CA . SER A 1 105 ? 12.115 3.110 -3.634 1.00 94.25 105 SER A CA 1
ATOM 808 C C . SER A 1 105 ? 11.673 1.641 -3.694 1.00 94.25 105 SER A C 1
ATOM 810 O O . SER A 1 105 ? 10.704 1.304 -4.366 1.00 94.25 105 SER A O 1
ATOM 812 N N . LEU A 1 106 ? 12.319 0.771 -2.910 1.00 95.06 106 LEU A N 1
ATOM 813 C CA . LEU A 1 106 ? 11.875 -0.621 -2.733 1.00 95.06 106 LEU A CA 1
ATOM 814 C C . LEU A 1 106 ? 10.512 -0.729 -2.032 1.00 95.06 106 LEU A C 1
ATOM 816 O O . LEU A 1 106 ? 9.897 -1.789 -2.034 1.00 95.06 106 LEU A O 1
ATOM 820 N N . SER A 1 107 ? 10.060 0.353 -1.397 1.00 95.69 107 SER A N 1
ATOM 821 C CA . SER A 1 107 ? 8.824 0.400 -0.617 1.00 95.69 107 SER A CA 1
ATOM 822 C C . SER A 1 107 ? 7.684 1.107 -1.350 1.00 95.69 107 SER A C 1
ATOM 824 O O . SER A 1 107 ? 6.752 1.544 -0.683 1.00 95.69 107 SER A O 1
ATOM 826 N N . VAL A 1 108 ? 7.752 1.259 -2.682 1.00 96.31 108 VAL A N 1
ATOM 827 C CA . VAL A 1 108 ? 6.703 1.906 -3.501 1.00 96.31 108 VAL A CA 1
ATOM 828 C C . VAL A 1 108 ? 5.309 1.419 -3.102 1.00 96.31 108 VAL A C 1
ATOM 830 O O . VAL A 1 108 ? 4.502 2.227 -2.652 1.00 96.31 108 VAL A O 1
ATOM 833 N N . ASP A 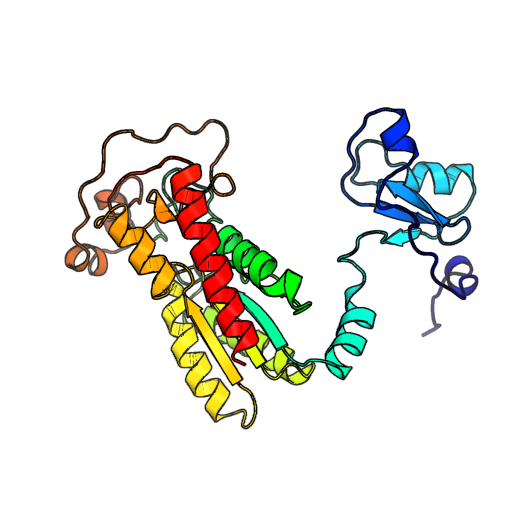1 109 ? 5.063 0.111 -3.137 1.00 97.19 109 ASP A N 1
ATOM 834 C CA . ASP A 1 109 ? 3.748 -0.472 -2.836 1.00 97.19 109 ASP A CA 1
ATOM 835 C C . ASP A 1 109 ? 3.251 -0.129 -1.432 1.00 97.19 109 ASP A C 1
ATOM 837 O O . ASP A 1 109 ? 2.064 0.133 -1.220 1.00 97.19 109 ASP A O 1
ATOM 841 N N . SER A 1 110 ? 4.169 -0.113 -0.463 1.00 95.94 110 SER A N 1
ATOM 842 C CA . SER A 1 110 ? 3.864 0.218 0.928 1.00 95.94 110 SER A CA 1
ATOM 843 C C . SER A 1 110 ? 3.543 1.706 1.082 1.00 95.94 110 SER A C 1
ATOM 845 O O . SER A 1 110 ? 2.516 2.053 1.654 1.00 95.94 110 SER A O 1
ATOM 847 N N . ILE A 1 111 ? 4.367 2.585 0.502 1.00 94.56 111 ILE A N 1
ATOM 848 C CA . ILE A 1 111 ? 4.173 4.039 0.554 1.00 94.56 111 ILE A CA 1
ATOM 849 C C . ILE A 1 111 ? 2.848 4.427 -0.114 1.00 94.56 111 ILE A C 1
ATOM 851 O O . ILE A 1 111 ? 2.104 5.248 0.420 1.00 94.56 111 ILE A O 1
ATOM 855 N N . LEU A 1 112 ? 2.551 3.866 -1.291 1.00 96.31 112 LEU A N 1
ATOM 856 C CA . LEU A 1 112 ? 1.356 4.230 -2.049 1.00 96.31 112 LEU A CA 1
ATOM 857 C C . LEU A 1 112 ? 0.077 3.725 -1.375 1.00 96.31 112 LEU A C 1
ATOM 859 O O . LEU A 1 112 ? -0.856 4.509 -1.203 1.00 96.31 112 LEU A O 1
ATOM 863 N N . SER A 1 113 ? 0.042 2.460 -0.944 1.00 96.88 113 SER A N 1
ATOM 864 C CA . SER A 1 113 ? -1.128 1.900 -0.251 1.00 96.88 113 SER A CA 1
ATOM 865 C C . SER A 1 113 ? -1.403 2.582 1.092 1.00 96.88 113 SER A C 1
ATOM 867 O O . SER A 1 113 ? -2.554 2.887 1.396 1.00 96.88 113 SER A O 1
ATOM 869 N N . GLU A 1 114 ? -0.367 2.878 1.880 1.00 94.19 114 GLU A N 1
ATOM 870 C CA . GLU A 1 114 ? -0.512 3.566 3.165 1.00 94.19 114 GLU A CA 1
ATOM 871 C C . GLU A 1 114 ? -1.014 4.999 2.982 1.00 94.19 114 GLU A C 1
ATOM 873 O O . GLU A 1 114 ? -1.964 5.426 3.643 1.00 94.19 114 GLU A O 1
ATOM 878 N N . ARG A 1 115 ? -0.421 5.742 2.043 1.00 95.19 115 ARG A N 1
ATOM 879 C CA . ARG A 1 115 ? -0.777 7.143 1.827 1.00 95.19 115 ARG A CA 1
ATOM 880 C C . ARG A 1 115 ? -2.187 7.299 1.266 1.00 95.19 115 ARG A C 1
ATOM 882 O O . ARG A 1 115 ? -2.923 8.167 1.730 1.00 95.19 115 ARG A O 1
ATOM 889 N N . ILE A 1 116 ? -2.579 6.466 0.300 1.00 95.94 116 ILE A N 1
ATOM 890 C CA . ILE A 1 116 ? -3.923 6.544 -0.283 1.00 95.94 116 ILE A CA 1
ATOM 891 C C . ILE A 1 116 ? -4.995 6.142 0.737 1.00 95.94 116 ILE A C 1
ATOM 893 O O . ILE A 1 116 ? -6.035 6.791 0.815 1.00 95.94 116 ILE A O 1
ATOM 897 N N . ALA A 1 117 ? -4.709 5.141 1.580 1.00 95.12 117 ALA A N 1
ATOM 898 C CA . ALA A 1 117 ? -5.566 4.761 2.696 1.00 95.12 117 ALA A CA 1
ATOM 899 C C . ALA A 1 117 ? -5.727 5.912 3.700 1.00 95.12 117 ALA A C 1
ATOM 901 O O . ALA A 1 117 ? -6.851 6.233 4.080 1.00 95.12 117 ALA A O 1
ATOM 902 N N . GLY A 1 118 ? -4.621 6.560 4.083 1.00 91.75 118 GLY A N 1
ATOM 903 C CA . GLY A 1 118 ? -4.616 7.719 4.978 1.00 91.75 118 GLY A CA 1
ATOM 904 C C . GLY A 1 118 ? -5.453 8.884 4.449 1.00 91.75 118 GLY A C 1
ATOM 905 O O . GLY A 1 118 ? -6.383 9.325 5.120 1.00 91.75 118 GLY A O 1
ATOM 906 N N . GLU A 1 119 ? -5.176 9.344 3.225 1.00 93.38 119 GLU A N 1
ATOM 907 C CA . GLU A 1 119 ? -5.875 10.487 2.613 1.00 93.38 119 GLU A CA 1
ATOM 908 C C . GLU A 1 119 ? -7.366 10.195 2.330 1.00 93.38 119 GLU A C 1
ATOM 910 O O . GLU A 1 119 ? -8.213 11.096 2.375 1.00 93.38 119 GLU A O 1
ATOM 915 N N . ALA A 1 120 ? -7.723 8.937 2.047 1.00 94.56 120 ALA A N 1
ATOM 916 C CA . ALA A 1 120 ? -9.116 8.531 1.870 1.00 94.56 120 ALA A CA 1
ATOM 917 C C . ALA A 1 120 ? -9.883 8.490 3.202 1.00 94.56 120 ALA A C 1
ATOM 919 O O . ALA A 1 120 ? -11.031 8.937 3.260 1.00 94.56 120 ALA A O 1
ATOM 920 N N . ALA A 1 121 ? -9.253 7.978 4.262 1.00 93.00 121 ALA A N 1
ATOM 921 C CA . ALA A 1 121 ? -9.885 7.730 5.555 1.00 93.00 121 ALA A CA 1
ATOM 922 C C . ALA A 1 121 ? -9.923 8.955 6.484 1.00 93.00 121 ALA A C 1
ATOM 924 O O . ALA A 1 121 ? -10.847 9.068 7.294 1.00 93.00 121 ALA A O 1
ATOM 925 N N . GLU A 1 122 ? -8.962 9.880 6.362 1.00 88.88 122 GLU A N 1
ATOM 926 C CA . GLU A 1 122 ? -8.824 11.057 7.233 1.00 88.88 122 GLU A CA 1
ATOM 927 C C . GLU A 1 122 ? -10.119 11.892 7.337 1.00 88.88 122 GLU A C 1
ATOM 929 O O . GLU A 1 122 ? -10.568 12.120 8.464 1.00 88.88 122 GLU A O 1
ATOM 934 N N . PRO A 1 123 ? -10.803 12.276 6.235 1.00 86.88 123 PRO A N 1
ATOM 935 C CA . PRO A 1 123 ? -12.045 13.053 6.320 1.00 86.88 123 PRO A CA 1
ATOM 936 C C . PRO A 1 123 ? -13.196 12.315 7.019 1.00 86.88 123 PRO A C 1
ATOM 938 O O . PRO A 1 123 ? -14.122 12.949 7.521 1.00 86.88 123 PRO A O 1
ATOM 941 N N . LEU A 1 12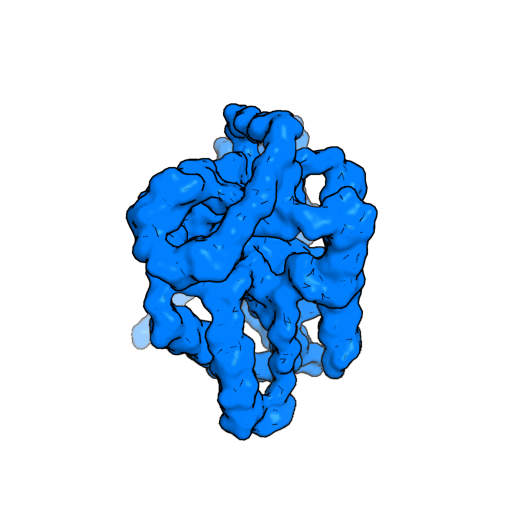4 ? -13.145 10.981 7.044 1.00 89.56 124 LEU A N 1
ATOM 942 C CA . LEU A 1 124 ? -14.167 10.118 7.637 1.00 89.56 124 LEU A CA 1
ATOM 943 C C . LEU A 1 124 ? -13.852 9.752 9.094 1.00 89.56 124 LEU A C 1
ATOM 945 O O . LEU A 1 124 ? -14.684 9.137 9.762 1.00 89.56 124 LEU A O 1
ATOM 949 N N . GLY A 1 125 ? -12.654 10.090 9.586 1.00 88.19 125 GLY A N 1
ATOM 950 C CA . GLY A 1 125 ? -12.179 9.691 10.910 1.00 88.19 125 GLY A CA 1
ATOM 951 C C . GLY A 1 125 ? -12.048 8.174 11.085 1.00 88.19 125 GLY A C 1
ATOM 952 O O . GLY A 1 125 ? -12.128 7.695 12.217 1.00 88.19 125 GLY A O 1
ATOM 953 N N . VAL A 1 126 ? -11.886 7.424 9.988 1.00 94.25 126 VAL A N 1
ATOM 954 C CA . VAL A 1 126 ? -11.714 5.963 10.001 1.00 94.25 126 VAL A CA 1
ATOM 955 C C . VAL A 1 126 ? -10.236 5.636 10.266 1.00 94.25 126 VAL A C 1
ATOM 957 O O . VAL A 1 126 ? -9.366 6.207 9.608 1.00 94.25 126 VAL A O 1
ATOM 960 N N . PRO A 1 127 ? -9.908 4.739 11.213 1.00 93.69 127 PRO A N 1
ATOM 961 C CA . PRO A 1 127 ? -8.528 4.392 11.514 1.00 93.69 127 PRO A CA 1
ATOM 962 C C . PRO A 1 127 ? -7.895 3.568 10.388 1.00 93.69 127 PRO A C 1
ATOM 964 O O . PRO A 1 127 ? -8.492 2.623 9.862 1.00 93.69 127 PRO A O 1
ATOM 967 N N . VAL A 1 128 ? -6.644 3.901 10.078 1.00 94.75 128 VAL A N 1
ATOM 968 C CA . VAL A 1 128 ? -5.785 3.158 9.154 1.00 94.75 128 VAL A CA 1
ATOM 969 C C . VAL A 1 128 ? -4.741 2.411 9.970 1.00 94.75 128 VAL A C 1
ATOM 971 O O . VAL A 1 128 ? -4.046 3.002 10.796 1.00 94.75 128 VAL A O 1
ATOM 974 N N . PHE A 1 129 ? -4.660 1.101 9.771 1.00 95.44 129 PHE A N 1
ATOM 975 C CA . PHE A 1 129 ? -3.671 0.257 10.428 1.00 95.44 129 PHE A CA 1
ATOM 976 C C . PHE A 1 129 ? -2.308 0.342 9.732 1.00 95.44 129 PHE A C 1
ATOM 978 O O . PHE A 1 129 ? -2.244 0.720 8.561 1.00 95.44 129 PHE A O 1
ATOM 985 N N . PRO A 1 130 ? -1.215 -0.039 10.422 1.00 94.75 130 PRO A N 1
ATOM 986 C CA . PRO A 1 130 ? 0.101 -0.116 9.803 1.00 94.75 130 PRO A CA 1
ATOM 987 C C . PRO A 1 130 ? 0.089 -0.999 8.554 1.00 94.75 130 PRO A C 1
ATOM 989 O O . PRO A 1 130 ? -0.509 -2.078 8.550 1.00 94.75 130 PRO A O 1
ATOM 992 N N . VAL A 1 131 ? 0.782 -0.549 7.510 1.00 96.44 131 VAL A N 1
ATOM 993 C CA . VAL A 1 131 ? 0.895 -1.294 6.256 1.00 96.44 131 VAL A CA 1
ATOM 994 C C . VAL A 1 131 ? 1.615 -2.629 6.449 1.00 96.44 131 VAL A C 1
ATOM 996 O O . VAL A 1 131 ? 2.650 -2.720 7.116 1.00 96.44 131 VAL A O 1
ATOM 999 N N . VAL A 1 132 ? 1.104 -3.683 5.810 1.00 97.75 132 VAL A N 1
ATOM 1000 C CA . VAL A 1 132 ? 1.834 -4.951 5.687 1.00 97.75 132 VAL A CA 1
ATOM 1001 C C . VAL A 1 132 ? 2.945 -4.765 4.652 1.00 97.75 132 VAL A C 1
ATOM 1003 O O . VAL A 1 132 ? 2.709 -4.846 3.448 1.00 97.75 132 VAL A O 1
ATOM 1006 N N . ALA A 1 133 ? 4.158 -4.489 5.134 1.00 96.56 133 ALA A N 1
ATOM 1007 C CA . ALA A 1 133 ? 5.287 -4.043 4.309 1.00 96.56 133 ALA A CA 1
ATOM 1008 C C . ALA A 1 133 ? 5.939 -5.131 3.428 1.00 96.56 133 ALA A C 1
ATOM 1010 O O . ALA A 1 133 ? 6.765 -4.824 2.567 1.00 96.56 133 ALA A O 1
ATOM 1011 N N . TYR A 1 134 ? 5.601 -6.406 3.639 1.00 97.81 134 TYR A N 1
ATOM 1012 C CA . TYR A 1 134 ? 6.135 -7.531 2.868 1.00 97.81 134 TYR A CA 1
ATOM 1013 C C . TYR A 1 134 ? 5.001 -8.309 2.206 1.00 97.81 134 TYR A C 1
ATOM 1015 O O . TYR A 1 134 ? 4.069 -8.746 2.880 1.00 97.81 134 TYR A O 1
ATOM 1023 N N . GLY A 1 135 ? 5.120 -8.516 0.895 1.00 97.25 135 GLY A N 1
ATOM 1024 C CA . GLY A 1 135 ? 4.123 -9.191 0.074 1.00 97.25 135 GLY A CA 1
ATOM 1025 C C . GLY A 1 135 ? 4.643 -10.467 -0.585 1.00 97.25 135 GLY A C 1
ATOM 1026 O O . GLY A 1 135 ? 5.642 -11.073 -0.169 1.00 97.25 135 GLY A O 1
ATOM 1027 N N . ILE A 1 136 ? 3.945 -10.877 -1.642 1.00 97.75 136 ILE A N 1
ATOM 1028 C CA . ILE A 1 136 ? 4.298 -12.033 -2.472 1.00 97.75 136 ILE A CA 1
ATOM 1029 C C . ILE A 1 136 ? 4.952 -11.536 -3.768 1.00 97.75 136 ILE A C 1
ATOM 1031 O O . ILE A 1 136 ? 4.278 -11.068 -4.676 1.00 97.75 136 ILE A O 1
ATOM 1035 N N . THR A 1 137 ? 6.271 -11.671 -3.885 1.00 95.56 137 THR A N 1
ATOM 1036 C CA . THR A 1 137 ? 7.059 -11.275 -5.067 1.00 95.56 137 THR A CA 1
ATOM 1037 C C . THR A 1 137 ? 8.144 -12.308 -5.438 1.00 95.56 137 THR A C 1
ATOM 1039 O O . THR A 1 137 ? 9.343 -12.025 -5.532 1.00 95.56 137 THR A O 1
ATOM 1042 N N . PRO A 1 138 ? 7.776 -13.591 -5.639 1.00 95.06 138 PRO A N 1
ATOM 1043 C CA . PRO A 1 138 ? 8.750 -14.654 -5.884 1.00 95.06 138 PRO A CA 1
ATOM 1044 C C . PRO A 1 138 ? 9.529 -14.473 -7.190 1.00 95.06 138 PRO A C 1
ATOM 1046 O O . PRO A 1 138 ? 10.647 -14.985 -7.294 1.00 95.06 138 PRO A O 1
ATOM 1049 N N . TYR A 1 139 ? 8.958 -13.759 -8.160 1.00 92.75 139 TYR A N 1
ATOM 1050 C CA . TYR A 1 139 ? 9.544 -13.483 -9.470 1.00 92.75 139 TYR A CA 1
ATOM 1051 C C . TYR A 1 139 ? 10.665 -12.434 -9.413 1.00 92.75 139 TYR A C 1
ATOM 1053 O O . TYR A 1 139 ? 11.620 -12.539 -10.177 1.00 92.75 139 TYR A O 1
ATOM 1061 N N . PHE A 1 140 ? 10.643 -11.498 -8.456 1.00 94.88 140 PHE A N 1
ATOM 1062 C CA . PHE A 1 140 ? 11.715 -10.509 -8.287 1.00 94.88 140 PHE A CA 1
ATOM 1063 C C . PHE A 1 140 ? 12.835 -10.938 -7.333 1.00 94.88 140 PHE A C 1
ATOM 1065 O O . PHE A 1 140 ? 13.762 -10.170 -7.096 1.00 94.88 140 PHE A O 1
ATOM 1072 N N . ARG A 1 141 ? 12.849 -12.189 -6.849 1.00 94.56 141 ARG A N 1
ATOM 1073 C CA . ARG A 1 141 ? 13.873 -12.697 -5.907 1.00 94.56 141 ARG A CA 1
ATOM 1074 C C . ARG A 1 141 ? 15.329 -12.525 -6.352 1.00 94.56 141 ARG A C 1
ATOM 1076 O O . ARG A 1 141 ? 16.218 -12.531 -5.506 1.00 94.56 141 ARG A O 1
ATOM 1083 N N . ALA A 1 142 ? 15.600 -12.423 -7.653 1.00 96.12 142 ALA A N 1
ATOM 1084 C CA . ALA A 1 142 ? 16.960 -12.204 -8.147 1.00 96.12 142 ALA A CA 1
ATOM 1085 C C . ALA A 1 142 ? 17.382 -10.725 -8.164 1.00 96.12 142 ALA A C 1
ATOM 1087 O O . ALA A 1 142 ? 18.565 -10.447 -8.382 1.00 96.12 142 ALA A O 1
ATOM 1088 N N . PHE A 1 143 ? 16.457 -9.784 -7.951 1.00 96.38 143 PHE A N 1
ATOM 1089 C CA . PHE A 1 143 ? 16.755 -8.363 -7.809 1.00 96.38 143 PHE A CA 1
ATOM 1090 C C . PHE A 1 143 ? 17.135 -8.052 -6.355 1.00 96.38 143 PHE A C 1
ATOM 1092 O O . PHE A 1 143 ? 16.317 -8.260 -5.454 1.00 96.38 143 PHE A O 1
ATOM 1099 N N . PRO A 1 144 ? 18.357 -7.550 -6.097 1.00 95.00 144 PRO A N 1
ATOM 1100 C CA . PRO A 1 144 ? 18.790 -7.205 -4.748 1.00 95.00 144 PRO A CA 1
ATOM 1101 C C . PRO A 1 144 ? 17.830 -6.216 -4.080 1.00 95.00 144 PRO A C 1
ATOM 1103 O O . PRO A 1 144 ? 17.432 -5.229 -4.691 1.00 95.00 144 PRO A O 1
ATOM 1106 N N . GLY A 1 145 ? 17.470 -6.494 -2.827 1.00 93.94 145 GLY A N 1
ATOM 1107 C CA . GLY A 1 145 ? 16.515 -5.694 -2.057 1.00 93.94 145 GLY A CA 1
ATOM 1108 C C . GLY A 1 145 ? 15.066 -6.183 -2.127 1.00 93.94 145 GLY A C 1
ATOM 1109 O O . GLY A 1 145 ? 14.295 -5.838 -1.240 1.00 93.94 145 GLY A O 1
ATOM 1110 N N . SER A 1 146 ? 14.701 -7.029 -3.098 1.00 96.50 146 SER A N 1
ATOM 1111 C CA . SER A 1 146 ? 13.358 -7.629 -3.138 1.00 96.50 146 SER A CA 1
ATOM 1112 C C . SER A 1 146 ? 13.231 -8.739 -2.099 1.00 96.50 146 SER A C 1
ATOM 1114 O O . SER A 1 146 ? 13.960 -9.734 -2.155 1.00 96.50 146 SER A O 1
ATOM 1116 N N . ILE A 1 147 ? 12.290 -8.587 -1.167 1.00 96.94 147 ILE A N 1
ATOM 1117 C CA . ILE A 1 147 ? 12.031 -9.540 -0.086 1.00 96.94 147 ILE A CA 1
ATOM 1118 C C . ILE A 1 147 ? 10.597 -10.046 -0.219 1.00 96.94 147 ILE A C 1
ATOM 1120 O O . ILE A 1 147 ? 9.641 -9.284 -0.129 1.00 96.94 147 ILE A O 1
ATOM 1124 N N . THR A 1 148 ? 10.449 -11.356 -0.409 1.00 97.75 148 THR A N 1
ATOM 1125 C CA . THR A 1 148 ? 9.148 -12.009 -0.591 1.00 97.75 148 THR A CA 1
ATOM 1126 C C . THR A 1 148 ? 8.851 -12.964 0.549 1.00 97.75 148 THR A C 1
ATOM 1128 O O . THR A 1 148 ? 9.709 -13.749 0.962 1.00 97.75 148 THR A O 1
ATOM 1131 N N . LEU A 1 149 ? 7.596 -12.978 0.987 1.00 98.12 149 LEU A N 1
ATOM 1132 C CA . LEU A 1 149 ? 7.062 -14.071 1.787 1.00 98.12 149 LEU A CA 1
ATOM 1133 C C . LEU A 1 149 ? 6.657 -15.236 0.878 1.00 98.12 149 LEU A C 1
ATOM 1135 O O . LEU A 1 149 ? 6.4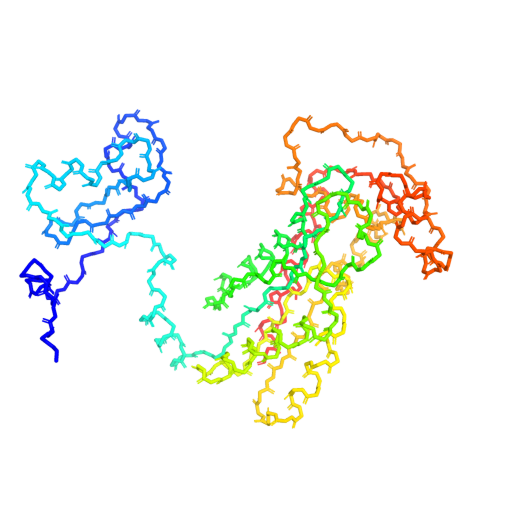36 -15.070 -0.326 1.00 98.12 149 LEU A O 1
ATOM 1139 N N . ARG A 1 150 ? 6.571 -16.439 1.453 1.00 98.00 150 ARG A N 1
ATOM 1140 C CA . ARG A 1 150 ? 5.866 -17.548 0.799 1.00 98.00 150 ARG A CA 1
ATOM 1141 C C . ARG A 1 150 ? 4.372 -17.248 0.806 1.00 98.00 150 ARG A C 1
ATOM 1143 O O . ARG A 1 150 ? 3.891 -16.609 1.738 1.00 98.00 150 ARG A O 1
ATOM 1150 N N . VAL A 1 151 ? 3.645 -17.778 -0.176 1.00 97.81 151 VAL A N 1
ATOM 1151 C CA . VAL A 1 151 ? 2.187 -17.610 -0.266 1.00 97.81 151 VAL A CA 1
ATOM 1152 C C . VAL A 1 151 ? 1.507 -18.058 1.031 1.00 97.81 151 VAL A C 1
ATOM 1154 O O . VAL A 1 151 ? 0.777 -17.274 1.621 1.00 97.81 151 VAL A O 1
ATOM 1157 N N . ASP A 1 152 ? 1.821 -19.253 1.545 1.00 97.94 152 ASP A N 1
ATOM 1158 C CA . ASP A 1 152 ? 1.238 -19.763 2.797 1.00 97.94 152 ASP A CA 1
ATOM 1159 C C . ASP A 1 152 ? 1.496 -18.836 3.993 1.00 97.94 152 ASP A C 1
ATOM 1161 O O . ASP A 1 152 ? 0.628 -18.632 4.836 1.00 97.94 152 ASP A O 1
ATOM 1165 N N . THR A 1 153 ? 2.694 -18.256 4.054 1.00 98.44 153 THR A N 1
ATOM 1166 C CA . THR A 1 153 ? 3.130 -17.432 5.176 1.00 98.44 153 THR A CA 1
ATOM 1167 C C . THR A 1 153 ? 2.441 -16.073 5.113 1.00 98.44 153 THR A C 1
ATOM 1169 O O . THR A 1 153 ? 1.957 -15.595 6.132 1.00 98.44 153 THR A O 1
ATOM 1172 N N . TYR A 1 154 ? 2.330 -15.490 3.918 1.00 98.50 154 TYR A N 1
ATOM 1173 C CA . TYR A 1 154 ? 1.589 -14.252 3.699 1.00 98.50 154 TYR A CA 1
ATOM 1174 C C . TYR A 1 154 ? 0.108 -14.407 4.059 1.00 98.50 154 TYR A C 1
ATOM 1176 O O . TYR A 1 154 ? -0.426 -13.593 4.806 1.00 98.50 154 TYR A O 1
ATOM 1184 N N . LEU A 1 155 ? -0.538 -15.485 3.601 1.00 98.50 155 LEU A N 1
ATOM 1185 C CA . LEU A 1 155 ? -1.943 -15.746 3.919 1.00 98.50 155 LEU A CA 1
ATOM 1186 C C . LEU A 1 155 ? -2.168 -15.949 5.423 1.00 98.50 155 LEU A C 1
ATOM 1188 O O . LEU A 1 155 ? -3.138 -15.427 5.958 1.00 98.50 155 LEU A O 1
ATOM 1192 N N . ARG A 1 156 ? -1.256 -16.637 6.124 1.00 98.44 156 ARG A N 1
ATOM 1193 C CA . ARG A 1 156 ? -1.317 -16.770 7.591 1.00 98.44 156 ARG A CA 1
ATOM 1194 C C . ARG A 1 156 ? -1.199 -15.423 8.296 1.00 98.44 156 ARG A C 1
ATOM 1196 O O . ARG A 1 156 ? -2.012 -15.133 9.159 1.00 98.44 156 ARG A O 1
ATOM 1203 N N . VAL A 1 157 ? -0.245 -14.582 7.890 1.00 98.38 157 VAL A N 1
ATOM 1204 C CA . VAL A 1 157 ? -0.079 -13.234 8.463 1.00 98.38 157 VAL A CA 1
ATOM 1205 C C . VAL A 1 157 ? -1.335 -12.390 8.249 1.00 98.38 157 VAL A C 1
ATOM 1207 O O . VAL A 1 157 ? -1.838 -11.799 9.199 1.00 98.38 157 VAL A O 1
ATOM 1210 N N . VAL A 1 158 ? -1.864 -12.344 7.023 1.00 98.50 158 VAL A N 1
ATOM 1211 C CA . VAL A 1 158 ? -3.085 -11.579 6.726 1.00 98.50 158 VAL A CA 1
ATOM 1212 C C . VAL A 1 158 ? -4.279 -12.142 7.501 1.00 98.50 158 VAL A C 1
ATOM 1214 O O . VAL A 1 158 ? -5.030 -11.368 8.085 1.00 98.50 158 VAL A O 1
ATOM 1217 N N . GLY A 1 159 ? -4.434 -13.466 7.566 1.00 98.44 159 GLY A N 1
ATOM 1218 C CA . GLY A 1 159 ? -5.500 -14.118 8.330 1.00 98.44 159 GLY A CA 1
ATOM 1219 C C . GLY A 1 159 ? -5.443 -13.797 9.824 1.00 98.44 159 GLY A C 1
ATOM 1220 O O . GLY A 1 159 ? -6.457 -13.410 10.399 1.00 98.44 159 GLY A O 1
ATOM 1221 N N . ASP A 1 160 ? -4.260 -13.873 10.438 1.00 98.69 160 ASP A N 1
ATOM 1222 C CA . ASP A 1 160 ? -4.060 -13.533 11.852 1.00 98.69 160 ASP A CA 1
ATOM 1223 C C . ASP A 1 160 ? -4.385 -12.056 12.130 1.00 98.69 160 ASP A C 1
ATOM 1225 O O . ASP A 1 160 ? -5.011 -11.739 13.142 1.00 98.69 160 ASP A O 1
ATOM 1229 N N . ILE A 1 161 ? -4.025 -11.149 11.213 1.00 98.56 161 ILE A N 1
ATOM 1230 C CA . ILE A 1 161 ? -4.381 -9.726 11.311 1.00 98.56 161 ILE A CA 1
ATOM 1231 C C . ILE A 1 161 ? -5.901 -9.540 11.247 1.00 98.56 161 ILE A C 1
ATOM 1233 O O . ILE A 1 161 ? -6.456 -8.821 12.077 1.00 98.56 161 ILE A O 1
ATOM 1237 N N . LEU A 1 162 ? -6.585 -10.186 10.298 1.00 98.38 162 LEU A N 1
ATOM 1238 C CA . LEU A 1 162 ? -8.043 -10.089 10.167 1.00 98.38 162 LEU A CA 1
ATOM 1239 C C . LEU A 1 162 ? -8.765 -10.649 11.399 1.00 98.38 162 LEU A C 1
ATOM 1241 O O . LEU A 1 162 ? -9.689 -10.008 11.901 1.00 98.38 162 LEU A O 1
ATOM 1245 N N . ASN A 1 163 ? -8.303 -11.786 11.928 1.00 98.31 163 ASN A N 1
ATOM 1246 C CA . ASN A 1 163 ? -8.809 -12.362 13.175 1.00 98.31 163 ASN A CA 1
ATOM 1247 C C . ASN A 1 163 ? -8.647 -11.378 14.340 1.00 98.31 163 ASN A C 1
ATOM 1249 O O . ASN A 1 163 ? -9.622 -11.062 15.017 1.00 98.31 163 ASN A O 1
ATOM 1253 N N . ALA A 1 164 ? -7.448 -10.819 14.523 1.00 97.94 164 ALA A N 1
ATOM 1254 C CA . ALA A 1 164 ? -7.189 -9.852 15.585 1.00 97.94 164 ALA A CA 1
ATOM 1255 C C . ALA A 1 164 ? -8.052 -8.585 15.438 1.00 97.94 164 ALA A C 1
ATOM 1257 O O . ALA A 1 164 ? -8.594 -8.089 16.422 1.00 97.94 164 ALA A O 1
ATOM 1258 N N . MET A 1 165 ? -8.236 -8.069 14.219 1.00 97.12 165 MET A N 1
ATOM 1259 C CA . MET A 1 165 ? -9.125 -6.928 13.962 1.00 97.12 165 MET A CA 1
ATOM 1260 C C . MET A 1 165 ? -10.581 -7.243 14.329 1.00 97.12 165 MET A C 1
ATOM 1262 O O . MET A 1 165 ? -11.239 -6.436 14.991 1.00 97.12 165 MET A O 1
ATOM 1266 N N . ALA A 1 166 ? -11.073 -8.422 13.946 1.00 97.38 166 ALA A N 1
ATOM 1267 C CA . ALA A 1 166 ? -12.418 -8.879 14.278 1.00 97.38 166 ALA A CA 1
ATOM 1268 C C . ALA A 1 166 ? -12.623 -9.040 15.791 1.00 97.38 166 ALA A C 1
ATOM 1270 O O . ALA A 1 166 ? -13.651 -8.615 16.322 1.00 97.38 166 ALA A O 1
ATOM 1271 N N . GLU A 1 167 ? -11.637 -9.607 16.491 1.00 96.44 167 GLU A N 1
ATOM 1272 C CA . GLU A 1 167 ? -11.634 -9.761 17.951 1.00 96.44 167 GLU A CA 1
ATOM 1273 C C . GLU A 1 167 ? -11.662 -8.414 18.680 1.00 96.44 167 GLU A C 1
ATOM 1275 O O . GLU A 1 167 ? -12.346 -8.279 19.694 1.00 96.44 167 GLU A O 1
ATOM 1280 N N . GLN A 1 168 ? -10.970 -7.398 18.152 1.00 94.19 168 GLN A N 1
ATOM 1281 C CA . GLN A 1 168 ? -11.017 -6.037 18.696 1.00 94.19 168 GLN A CA 1
ATOM 1282 C C . GLN A 1 168 ? -12.361 -5.337 18.449 1.00 94.19 168 GLN A C 1
ATOM 1284 O O . GLN A 1 168 ? -12.643 -4.339 19.102 1.00 94.19 168 GLN A O 1
ATOM 1289 N N . GLY A 1 169 ? -13.206 -5.850 17.549 1.00 95.69 169 GLY A N 1
ATOM 1290 C CA . GLY A 1 169 ? -14.548 -5.325 17.293 1.00 95.69 169 GLY A CA 1
ATOM 1291 C C . GLY A 1 169 ? -14.726 -4.618 15.951 1.00 95.69 169 GLY A C 1
ATOM 1292 O O . GLY A 1 169 ? -15.826 -4.138 15.683 1.00 95.69 169 GLY A O 1
ATOM 1293 N N . PHE A 1 170 ? -13.709 -4.586 15.085 1.00 97.38 170 PHE A N 1
ATOM 1294 C CA . PHE A 1 170 ? -13.874 -4.083 13.720 1.00 97.38 170 PHE A CA 1
ATOM 1295 C C . PHE A 1 170 ? -14.693 -5.071 12.887 1.00 97.38 170 PHE A C 1
ATOM 1297 O O . PHE A 1 170 ? -14.434 -6.275 12.887 1.00 97.38 170 PHE A O 1
ATOM 1304 N N . ARG A 1 171 ? -15.695 -4.567 12.162 1.00 97.50 171 ARG A N 1
ATOM 1305 C CA . ARG A 1 171 ? -16.611 -5.399 11.359 1.00 97.50 171 ARG A CA 1
ATOM 1306 C C . ARG A 1 171 ? -16.593 -5.052 9.880 1.00 97.50 171 ARG A C 1
ATOM 1308 O O . ARG A 1 171 ? -16.974 -5.892 9.067 1.00 97.50 171 ARG A O 1
ATOM 1315 N N . ARG A 1 172 ? -16.166 -3.837 9.527 1.00 98.44 172 ARG A N 1
ATOM 1316 C CA . ARG A 1 172 ? -16.172 -3.309 8.158 1.00 98.44 172 ARG A CA 1
ATOM 1317 C C . ARG A 1 172 ? -14.752 -2.918 7.745 1.00 98.44 172 ARG A C 1
ATOM 1319 O O . ARG A 1 172 ? -14.286 -1.826 8.042 1.00 98.44 172 ARG A O 1
ATOM 1326 N N . ILE A 1 173 ? -14.043 -3.831 7.086 1.00 98.56 173 ILE A N 1
ATOM 1327 C CA . ILE A 1 173 ? -12.604 -3.692 6.812 1.00 98.56 173 ILE A CA 1
ATOM 1328 C C . ILE A 1 173 ? -12.388 -3.384 5.330 1.00 98.56 173 ILE A C 1
ATOM 1330 O O . ILE A 1 173 ? -12.733 -4.188 4.462 1.00 98.56 173 ILE A O 1
ATOM 1334 N N . LEU A 1 174 ? -11.821 -2.221 5.010 1.00 98.69 174 LEU A N 1
ATOM 1335 C CA . LEU A 1 174 ? -11.322 -1.949 3.662 1.00 98.69 174 LEU A CA 1
ATOM 1336 C C . LEU A 1 174 ? -9.861 -2.375 3.589 1.00 98.69 174 LEU A C 1
ATOM 1338 O O . LEU A 1 174 ? -9.005 -1.808 4.261 1.00 98.69 174 LEU A O 1
ATOM 1342 N N . ILE A 1 175 ? -9.561 -3.348 2.742 1.00 98.69 175 ILE A N 1
ATOM 1343 C CA . ILE A 1 175 ? -8.185 -3.673 2.390 1.00 98.69 175 ILE A CA 1
ATOM 1344 C C . ILE A 1 175 ? -7.788 -2.808 1.200 1.00 98.69 175 ILE A C 1
ATOM 1346 O O . ILE A 1 175 ? -8.396 -2.917 0.136 1.00 98.69 175 ILE A O 1
ATOM 1350 N N . VAL A 1 176 ? -6.757 -1.983 1.374 1.00 98.56 176 VAL A N 1
ATOM 1351 C CA . VAL A 1 176 ? -6.156 -1.180 0.301 1.00 98.56 176 VAL A CA 1
ATOM 1352 C C . VAL A 1 176 ? -4.857 -1.855 -0.108 1.00 98.56 176 VAL A C 1
ATOM 1354 O O . VAL A 1 176 ? -3.820 -1.694 0.530 1.00 98.56 176 VAL A O 1
ATOM 1357 N N . ASN A 1 177 ? -4.919 -2.658 -1.160 1.00 98.38 177 ASN A N 1
ATOM 1358 C CA . ASN A 1 177 ? -3.760 -3.346 -1.694 1.00 98.38 177 ASN A CA 1
ATOM 1359 C C . ASN A 1 177 ? -3.019 -2.440 -2.680 1.00 98.38 177 ASN A C 1
ATOM 1361 O O . ASN A 1 177 ? -3.649 -1.817 -3.535 1.00 98.38 177 ASN A O 1
ATOM 1365 N N . GLY A 1 178 ? -1.692 -2.402 -2.570 1.00 96.81 178 GLY A N 1
ATOM 1366 C CA . GLY A 1 178 ? -0.778 -1.697 -3.467 1.00 96.81 178 GLY A CA 1
ATOM 1367 C C . GLY A 1 178 ? 0.081 -2.604 -4.343 1.00 96.81 178 GLY A C 1
ATOM 1368 O O . GLY A 1 178 ? 0.823 -2.076 -5.153 1.00 96.81 178 GLY A O 1
ATOM 1369 N N . HIS A 1 179 ? -0.012 -3.931 -4.198 1.00 97.00 179 HIS A N 1
ATOM 1370 C CA . HIS A 1 179 ? 0.853 -4.875 -4.911 1.00 97.00 179 HIS A CA 1
ATOM 1371 C C . HIS A 1 179 ? 0.074 -5.992 -5.611 1.00 97.00 179 HIS A C 1
ATOM 1373 O O . HIS A 1 179 ? -0.670 -6.746 -4.976 1.00 97.00 179 HIS A O 1
ATOM 1379 N N . GLY A 1 180 ? 0.291 -6.178 -6.914 1.00 94.31 180 GLY A N 1
ATOM 1380 C CA . GLY A 1 180 ? -0.396 -7.206 -7.706 1.00 94.31 180 GLY A CA 1
ATOM 1381 C C . GLY A 1 180 ? -0.149 -8.638 -7.219 1.00 94.31 180 GLY A C 1
ATOM 1382 O O . GLY A 1 180 ? -1.060 -9.472 -7.243 1.00 94.31 180 GLY A O 1
ATOM 1383 N N . GLY A 1 181 ? 1.047 -8.929 -6.703 1.00 94.75 181 GLY A N 1
ATOM 1384 C CA . GLY A 1 181 ? 1.392 -10.262 -6.206 1.00 94.75 181 GLY A CA 1
ATOM 1385 C C . GLY A 1 181 ? 0.581 -10.702 -4.981 1.00 94.75 181 GLY A C 1
ATOM 1386 O O . GLY A 1 181 ? 0.426 -11.901 -4.752 1.00 94.75 181 GLY A O 1
ATOM 1387 N N . ASN A 1 182 ? -0.021 -9.761 -4.245 1.00 97.31 182 ASN A N 1
ATOM 1388 C CA . ASN A 1 182 ? -0.854 -10.036 -3.070 1.00 97.31 182 ASN A CA 1
ATOM 1389 C C . ASN A 1 182 ? -2.270 -10.535 -3.407 1.00 97.31 182 ASN A C 1
ATOM 1391 O O . ASN A 1 182 ? -3.030 -10.855 -2.494 1.00 97.31 182 ASN A O 1
ATOM 1395 N N . THR A 1 183 ? -2.628 -10.661 -4.692 1.00 94.25 183 THR A N 1
ATOM 1396 C CA . THR A 1 183 ? -3.947 -11.150 -5.149 1.00 94.25 183 THR A CA 1
ATOM 1397 C C . THR A 1 183 ? -4.447 -12.423 -4.436 1.00 94.25 183 THR A C 1
ATOM 1399 O O . THR A 1 183 ? -5.642 -12.491 -4.155 1.00 94.25 183 THR A O 1
ATOM 1402 N N . PRO A 1 184 ? -3.610 -13.415 -4.051 1.00 97.00 184 PRO A N 1
ATOM 1403 C CA . PRO A 1 184 ? -4.078 -14.565 -3.270 1.00 97.00 184 PRO A CA 1
ATOM 1404 C C . PRO A 1 184 ? -4.792 -14.213 -1.953 1.00 97.00 184 PRO A C 1
ATOM 1406 O O . PRO A 1 184 ? -5.659 -14.973 -1.521 1.00 97.00 184 PRO A O 1
ATOM 1409 N N . ALA A 1 185 ? -4.488 -13.070 -1.322 1.00 97.31 185 ALA A N 1
ATOM 1410 C CA . ALA A 1 185 ? -5.214 -12.621 -0.131 1.00 97.31 185 ALA A CA 1
ATOM 1411 C C . ALA A 1 185 ? -6.685 -12.292 -0.417 1.00 97.31 185 ALA A C 1
ATOM 1413 O O . ALA A 1 185 ? -7.508 -12.402 0.486 1.00 97.31 185 ALA A O 1
ATOM 1414 N N . GLN A 1 186 ? -7.052 -11.956 -1.656 1.00 97.12 186 GLN A N 1
ATOM 1415 C CA . GLN A 1 186 ? -8.451 -11.757 -2.029 1.00 97.12 186 GLN A CA 1
ATOM 1416 C C . GLN A 1 186 ? -9.260 -13.058 -1.901 1.00 97.12 186 GLN A C 1
ATOM 1418 O O . GLN A 1 186 ? -10.392 -13.032 -1.422 1.00 97.12 186 GLN A O 1
ATOM 1423 N N . SER A 1 187 ? -8.671 -14.200 -2.272 1.00 96.88 187 SER A N 1
ATOM 1424 C CA . SER A 1 187 ? -9.303 -15.513 -2.089 1.00 96.88 187 SER A CA 1
ATOM 1425 C C . SER A 1 187 ? -9.445 -15.864 -0.609 1.00 96.88 187 SER A C 1
ATOM 1427 O O . SER A 1 187 ? -10.522 -16.282 -0.188 1.00 96.88 187 SER A O 1
ATOM 1429 N N . LEU A 1 188 ? -8.394 -15.622 0.187 1.00 97.56 188 LEU A N 1
ATOM 1430 C CA . LEU A 1 188 ? -8.439 -15.790 1.644 1.00 97.56 188 LEU A CA 1
ATOM 1431 C C . LEU A 1 188 ? -9.550 -14.947 2.272 1.00 97.56 188 LEU A C 1
ATOM 1433 O O . LEU A 1 188 ? -10.266 -15.436 3.129 1.00 97.56 188 LEU A O 1
ATOM 1437 N N . VAL A 1 189 ? -9.717 -13.696 1.842 1.00 97.75 189 VAL A N 1
ATOM 1438 C CA . VAL A 1 189 ? -10.776 -12.810 2.343 1.00 97.75 189 VAL A CA 1
ATOM 1439 C C . VAL A 1 189 ? -12.168 -13.383 2.071 1.00 97.75 189 VAL A C 1
ATOM 1441 O O . VAL A 1 189 ? -13.039 -13.288 2.933 1.00 97.75 189 VAL A O 1
ATOM 1444 N N . GLY A 1 190 ? -12.383 -13.994 0.903 1.00 97.38 190 GLY A N 1
ATOM 1445 C CA . GLY A 1 190 ? -13.645 -14.662 0.578 1.00 97.38 190 GLY A CA 1
ATOM 1446 C C . GLY A 1 190 ? -13.950 -15.840 1.507 1.00 97.38 190 GLY A C 1
ATOM 1447 O O . GLY A 1 190 ? -15.059 -15.928 2.029 1.00 97.38 190 GLY A O 1
ATOM 1448 N N . GLU A 1 191 ? -12.960 -16.703 1.744 1.00 97.50 191 GLU A N 1
ATOM 1449 C CA . GLU A 1 191 ? -13.055 -17.825 2.692 1.00 97.50 191 GLU A CA 1
ATOM 1450 C C . GLU A 1 191 ? -13.292 -17.322 4.121 1.00 97.50 191 GLU A C 1
ATOM 1452 O O . GLU A 1 191 ? -14.259 -17.704 4.775 1.00 97.50 191 GLU A O 1
ATOM 1457 N N . TRP A 1 192 ? -12.481 -16.365 4.563 1.00 98.06 192 TRP A N 1
ATOM 1458 C CA . TRP A 1 192 ? -12.557 -15.794 5.898 1.00 98.06 192 TRP A CA 1
ATOM 1459 C C . TRP A 1 192 ? -13.921 -15.156 6.182 1.00 98.06 192 TRP A C 1
ATOM 1461 O O . TRP A 1 192 ? -14.487 -15.373 7.249 1.00 98.06 192 TRP A O 1
ATOM 1471 N N . MET A 1 193 ? -14.501 -14.410 5.233 1.00 98.00 193 MET A N 1
ATOM 1472 C CA . MET A 1 193 ? -15.847 -13.844 5.406 1.00 98.00 193 MET A CA 1
ATOM 1473 C C . MET A 1 193 ? -16.939 -14.918 5.493 1.00 98.00 193 MET A C 1
ATOM 1475 O O . MET A 1 193 ? -17.941 -14.694 6.171 1.00 98.00 193 MET A O 1
ATOM 1479 N N . ALA A 1 194 ? -16.770 -16.069 4.833 1.00 97.62 194 ALA A N 1
ATOM 1480 C CA . ALA A 1 194 ? -17.719 -17.177 4.941 1.00 97.62 194 ALA A CA 1
ATOM 1481 C C . ALA A 1 194 ? -17.731 -17.779 6.358 1.00 97.62 194 ALA A C 1
ATOM 1483 O O . ALA A 1 194 ? -18.798 -18.139 6.858 1.00 97.62 194 ALA A O 1
ATOM 1484 N N . ASP A 1 195 ? -16.574 -17.802 7.021 1.00 97.50 195 ASP A N 1
ATOM 1485 C CA . ASP A 1 195 ? -16.422 -18.286 8.398 1.00 97.50 195 ASP A CA 1
ATOM 1486 C C . ASP A 1 195 ? -16.815 -17.243 9.464 1.00 97.50 195 ASP A C 1
ATOM 1488 O O . ASP A 1 195 ? -17.039 -17.589 10.625 1.00 97.50 195 ASP A O 1
ATOM 1492 N N . HIS A 1 196 ? -16.944 -15.966 9.083 1.00 97.25 196 HIS A N 1
ATOM 1493 C CA . HIS A 1 196 ? -17.217 -14.843 9.987 1.00 97.25 196 HIS A CA 1
ATOM 1494 C C . HIS A 1 196 ? -18.503 -14.095 9.590 1.00 97.25 196 HIS A C 1
ATOM 1496 O O . HIS A 1 196 ? -18.450 -12.965 9.088 1.00 97.25 196 HIS A O 1
ATOM 1502 N N . PRO A 1 197 ? -19.692 -14.686 9.828 1.00 94.00 197 PRO A N 1
ATOM 1503 C CA . PRO A 1 197 ? -20.958 -14.080 9.435 1.00 94.00 197 PRO A CA 1
ATOM 1504 C C . PRO A 1 197 ? -21.166 -12.714 10.103 1.00 94.00 197 PRO A C 1
ATOM 1506 O O . PRO A 1 197 ? -20.981 -12.544 11.308 1.00 94.00 197 PRO A O 1
ATOM 1509 N N . GLY A 1 198 ? -21.588 -11.732 9.304 1.00 92.31 198 GLY A N 1
ATOM 1510 C CA . GLY A 1 198 ? -21.828 -10.354 9.748 1.00 92.31 198 GLY A CA 1
ATOM 1511 C C . GLY A 1 198 ? -20.620 -9.422 9.624 1.00 92.31 198 GLY A C 1
ATOM 1512 O O . GLY A 1 198 ? -20.794 -8.211 9.747 1.00 92.31 198 GLY A O 1
ATOM 1513 N N . LEU A 1 199 ? -19.425 -9.944 9.328 1.00 97.19 199 LEU A N 1
ATOM 1514 C CA . LEU A 1 199 ? -18.267 -9.125 8.976 1.00 97.19 199 LEU A CA 1
ATOM 1515 C C . LEU A 1 199 ? -18.205 -8.916 7.463 1.00 97.19 199 LEU A C 1
ATOM 1517 O O . LEU A 1 199 ? -18.637 -9.754 6.673 1.00 97.19 199 LEU A O 1
ATOM 1521 N N . ARG A 1 200 ? -17.698 -7.753 7.055 1.00 97.88 200 ARG A N 1
ATOM 1522 C CA . ARG A 1 200 ? -17.652 -7.326 5.658 1.00 97.88 200 ARG A CA 1
ATOM 1523 C C . ARG A 1 200 ? -16.272 -6.789 5.340 1.00 97.88 200 ARG A C 1
ATOM 1525 O O . ARG A 1 200 ? -15.811 -5.839 5.969 1.00 97.88 200 ARG A O 1
ATO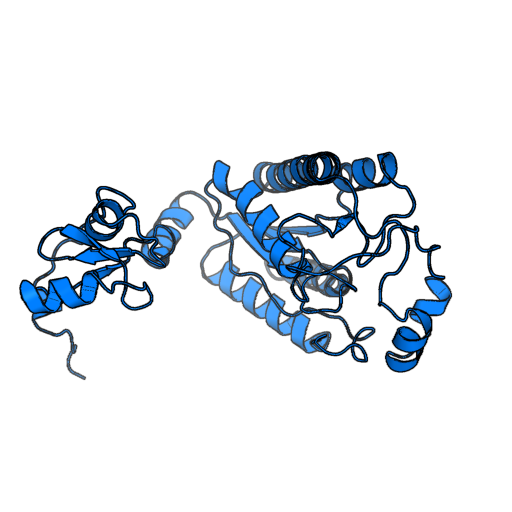M 1532 N N . ILE A 1 201 ? -15.649 -7.364 4.321 1.00 98.31 201 ILE A N 1
ATOM 1533 C CA . ILE A 1 201 ? -14.358 -6.921 3.810 1.00 98.31 201 ILE A CA 1
ATOM 1534 C C . ILE A 1 201 ? -14.517 -6.500 2.352 1.00 98.31 201 ILE A C 1
ATOM 1536 O O . ILE A 1 201 ? -15.067 -7.238 1.535 1.00 98.31 201 ILE A O 1
ATOM 1540 N N . LYS A 1 202 ? -14.015 -5.310 2.018 1.00 98.06 202 LYS A N 1
ATOM 1541 C CA . LYS A 1 202 ? -13.821 -4.877 0.629 1.00 98.06 202 LYS A CA 1
ATOM 1542 C C . LYS A 1 202 ? -12.335 -5.001 0.303 1.00 98.06 202 LYS A C 1
ATOM 1544 O O . LYS A 1 202 ? -11.515 -4.415 1.001 1.00 98.06 202 LYS A O 1
ATOM 1549 N N . PHE A 1 203 ? -11.984 -5.756 -0.737 1.00 98.06 203 PHE A N 1
ATOM 1550 C CA . PHE A 1 203 ? -10.604 -5.865 -1.219 1.00 98.06 203 PHE A CA 1
ATOM 1551 C C . PHE A 1 203 ? -10.406 -4.927 -2.411 1.00 98.06 203 PHE A C 1
ATOM 1553 O O . PHE A 1 203 ? -11.010 -5.128 -3.465 1.00 98.06 203 PHE A O 1
ATOM 1560 N N . HIS A 1 204 ? -9.591 -3.891 -2.235 1.00 97.62 204 HIS A N 1
ATOM 1561 C CA . HIS A 1 204 ? -9.414 -2.814 -3.200 1.00 97.62 204 HIS A CA 1
ATOM 1562 C C . HIS A 1 204 ? -7.963 -2.732 -3.673 1.00 97.62 204 HIS A C 1
ATOM 1564 O O . HIS A 1 204 ? -7.071 -2.346 -2.924 1.00 97.62 204 HIS A O 1
ATOM 1570 N N . ASN A 1 205 ? -7.739 -3.071 -4.940 1.00 97.38 205 ASN A N 1
ATOM 1571 C CA . ASN A 1 205 ? -6.484 -2.804 -5.635 1.00 97.38 205 ASN A CA 1
ATOM 1572 C C . ASN A 1 205 ? -6.534 -1.365 -6.161 1.00 97.38 205 ASN A C 1
ATOM 1574 O O . ASN A 1 205 ? -7.179 -1.101 -7.175 1.00 97.38 205 ASN A O 1
ATOM 1578 N N . TRP A 1 206 ? -5.914 -0.422 -5.453 1.00 96.06 206 TRP A N 1
ATOM 1579 C CA . TRP A 1 206 ? -6.148 1.000 -5.737 1.00 96.06 206 TRP A CA 1
ATOM 1580 C C . TRP A 1 206 ? -5.644 1.418 -7.128 1.00 96.06 206 TRP A C 1
ATOM 1582 O O . TRP A 1 206 ? -6.287 2.207 -7.815 1.00 96.06 206 TRP A O 1
ATOM 1592 N N . TRP A 1 207 ? -4.525 0.843 -7.579 1.00 91.31 207 TRP A N 1
ATOM 1593 C CA . TRP A 1 207 ? -3.847 1.239 -8.818 1.00 91.31 207 TRP A CA 1
ATOM 1594 C C . TRP A 1 207 ? -4.609 0.835 -10.090 1.00 91.31 207 TRP A C 1
ATOM 1596 O O . TRP A 1 207 ? -4.440 1.462 -11.135 1.00 91.31 207 TRP A O 1
ATOM 1606 N N . ASN A 1 208 ? -5.446 -0.208 -10.019 1.00 91.94 208 ASN A N 1
ATOM 1607 C CA . ASN A 1 208 ? -6.252 -0.696 -11.143 1.00 91.94 208 ASN A CA 1
ATOM 1608 C C . ASN A 1 208 ? -7.764 -0.589 -10.890 1.00 91.94 208 ASN A C 1
ATOM 1610 O O . ASN A 1 208 ? -8.562 -1.216 -11.592 1.00 91.94 208 ASN A O 1
ATOM 1614 N N . ALA A 1 209 ? -8.159 0.211 -9.900 1.00 95.12 209 ALA A N 1
ATOM 1615 C CA . ALA A 1 209 ? -9.553 0.521 -9.646 1.00 95.12 209 ALA A CA 1
ATOM 1616 C C . ALA A 1 209 ? -10.194 1.222 -10.863 1.00 95.12 209 ALA A C 1
ATOM 1618 O O . ALA A 1 209 ? -9.487 1.914 -11.596 1.00 95.12 209 ALA A O 1
ATOM 1619 N N . PRO A 1 210 ? -11.503 1.049 -11.129 1.00 95.56 210 PRO A N 1
ATOM 1620 C CA . PRO A 1 210 ? -12.108 1.436 -12.405 1.00 95.56 210 PRO A CA 1
ATOM 1621 C C . PRO A 1 210 ? -11.833 2.875 -12.865 1.00 95.56 210 PRO A C 1
ATOM 1623 O O . PRO A 1 210 ? -11.441 3.080 -14.016 1.00 95.56 210 PRO A O 1
ATOM 1626 N N . LYS A 1 211 ? -12.012 3.877 -11.995 1.00 95.94 211 LYS A N 1
ATOM 1627 C CA . LYS A 1 211 ? -11.790 5.294 -12.332 1.00 95.94 211 LYS A CA 1
ATOM 1628 C C . LYS A 1 211 ? -10.300 5.607 -12.413 1.00 95.94 211 LYS A C 1
ATOM 1630 O O . LYS A 1 211 ? -9.871 6.307 -13.330 1.00 95.94 211 LYS A O 1
ATOM 1635 N N . THR A 1 212 ? -9.517 5.061 -11.488 1.00 94.69 212 THR A N 1
ATOM 1636 C CA . THR A 1 212 ? -8.060 5.236 -11.445 1.00 94.69 212 THR A CA 1
ATOM 1637 C C . THR A 1 212 ? -7.403 4.681 -12.709 1.00 94.69 212 THR A C 1
ATOM 1639 O O . THR A 1 212 ? -6.649 5.379 -13.386 1.00 94.69 212 THR A O 1
ATOM 1642 N N . TRP A 1 213 ? -7.770 3.462 -13.099 1.00 94.00 213 TRP A N 1
ATOM 1643 C CA . TRP A 1 213 ? -7.268 2.795 -14.293 1.00 94.00 213 TRP A CA 1
ATOM 1644 C C . TRP A 1 213 ? -7.729 3.476 -15.580 1.00 94.00 213 TRP A C 1
ATOM 1646 O O . TRP A 1 213 ? -6.935 3.645 -16.503 1.00 94.00 213 TRP A O 1
ATOM 1656 N N . ALA A 1 214 ? -8.982 3.940 -15.638 1.00 94.00 214 ALA A N 1
ATOM 1657 C CA . ALA A 1 214 ? -9.461 4.727 -16.772 1.00 94.00 214 ALA A CA 1
ATOM 1658 C C . ALA A 1 214 ? -8.633 6.010 -16.965 1.00 94.00 214 ALA A C 1
ATOM 1660 O O . ALA A 1 214 ? -8.294 6.351 -18.099 1.00 94.00 214 ALA A O 1
ATOM 1661 N N . GLN A 1 215 ? -8.252 6.686 -15.875 1.00 93.62 215 GLN A N 1
ATOM 1662 C CA . GLN A 1 215 ? -7.378 7.857 -15.950 1.00 93.62 215 GLN A CA 1
ATOM 1663 C C . GLN A 1 215 ? -5.966 7.496 -16.428 1.00 93.62 215 GLN A C 1
ATOM 1665 O O . GLN A 1 215 ? -5.395 8.225 -17.239 1.00 93.62 215 GLN A O 1
ATOM 1670 N N . VAL A 1 216 ? -5.404 6.386 -15.944 1.00 92.00 216 VAL A N 1
ATOM 1671 C CA . VAL A 1 216 ? -4.085 5.897 -16.374 1.00 92.00 216 VAL A CA 1
ATOM 1672 C C . VAL A 1 216 ? -4.091 5.630 -17.881 1.00 92.00 216 VAL A C 1
ATOM 1674 O O . VAL A 1 216 ? -3.259 6.182 -18.599 1.00 92.00 216 VAL A O 1
ATOM 1677 N N . LEU A 1 217 ? -5.080 4.880 -18.378 1.00 91.31 217 LEU A N 1
ATOM 1678 C CA . LEU A 1 217 ? -5.230 4.563 -19.802 1.00 91.31 217 LEU A CA 1
ATOM 1679 C C . LEU A 1 217 ? -5.462 5.803 -20.676 1.00 91.31 217 LEU A C 1
ATOM 1681 O O . LEU A 1 217 ? -5.003 5.837 -21.816 1.00 91.31 217 LEU A O 1
ATOM 1685 N N . ALA A 1 218 ? -6.154 6.821 -20.155 1.00 90.81 218 ALA A N 1
ATOM 1686 C CA . ALA A 1 218 ? -6.352 8.086 -20.860 1.00 90.81 218 ALA A CA 1
ATOM 1687 C C . ALA A 1 218 ? -5.045 8.885 -21.032 1.00 90.81 218 ALA A C 1
ATOM 1689 O O . ALA A 1 218 ? -4.941 9.693 -21.954 1.00 90.81 218 ALA A O 1
ATOM 1690 N N . ILE A 1 219 ? -4.061 8.671 -20.153 1.00 86.81 219 ILE A N 1
ATOM 1691 C CA . ILE A 1 219 ? -2.765 9.360 -20.167 1.00 86.81 219 ILE A CA 1
ATOM 1692 C C . ILE A 1 219 ? -1.711 8.567 -20.956 1.00 86.81 219 ILE A C 1
ATOM 1694 O O . ILE A 1 219 ? -0.978 9.148 -21.762 1.00 86.81 219 ILE A O 1
ATOM 1698 N N . ASP A 1 220 ? -1.597 7.261 -20.704 1.00 83.69 220 ASP A N 1
ATOM 1699 C CA . ASP A 1 220 ? -0.677 6.349 -21.393 1.00 83.69 220 ASP A CA 1
ATOM 1700 C C . ASP A 1 220 ? -1.224 4.907 -21.360 1.00 83.69 220 ASP A C 1
ATOM 1702 O O . ASP A 1 220 ? -1.271 4.291 -20.290 1.00 83.69 220 ASP A O 1
ATOM 1706 N N . PRO A 1 221 ? -1.589 4.319 -22.514 1.00 82.56 221 PRO A N 1
ATOM 1707 C CA . PRO A 1 221 ? -2.105 2.952 -22.579 1.00 82.56 221 PRO A CA 1
ATOM 1708 C C . PRO A 1 221 ? -1.042 1.873 -22.299 1.00 82.56 221 PRO A C 1
ATOM 1710 O O . PRO A 1 221 ? -1.381 0.694 -22.234 1.00 82.56 221 PRO A O 1
ATOM 1713 N N . VAL A 1 222 ? 0.235 2.247 -22.153 1.00 80.69 222 VAL A N 1
ATOM 1714 C CA . VAL A 1 222 ? 1.381 1.341 -21.946 1.00 80.69 222 VAL A CA 1
ATOM 1715 C C . VAL A 1 222 ? 1.932 1.442 -20.509 1.00 80.69 222 VAL A C 1
ATOM 1717 O O . VAL A 1 222 ? 3.067 1.049 -20.239 1.00 80.69 222 VAL A O 1
ATOM 1720 N N . ALA A 1 223 ? 1.151 1.967 -19.561 1.00 78.81 223 ALA A N 1
ATOM 1721 C CA . ALA A 1 223 ? 1.526 1.995 -18.147 1.00 78.81 223 ALA A CA 1
ATOM 1722 C C . ALA A 1 223 ? 1.679 0.573 -17.566 1.00 78.81 223 ALA A C 1
ATOM 1724 O O . ALA A 1 223 ? 0.894 -0.328 -17.870 1.00 78.81 223 ALA A O 1
ATOM 1725 N N . SER A 1 224 ? 2.710 0.358 -16.745 1.00 83.44 224 SER A N 1
ATOM 1726 C CA . SER A 1 224 ? 3.037 -0.958 -16.175 1.00 83.44 224 SER A CA 1
ATOM 1727 C C . SER A 1 224 ? 3.872 -0.880 -14.883 1.00 83.44 224 SER A C 1
ATOM 1729 O O . SER A 1 224 ? 4.066 0.204 -14.332 1.00 83.44 224 SER A O 1
ATOM 1731 N N . HIS A 1 225 ? 4.385 -2.022 -14.411 1.00 84.75 225 HIS A N 1
ATOM 1732 C CA . HIS A 1 225 ? 5.273 -2.133 -13.244 1.00 84.75 225 HIS A CA 1
ATOM 1733 C C . HIS A 1 225 ? 6.532 -1.264 -13.356 1.00 84.75 225 HIS A C 1
ATOM 1735 O O . HIS A 1 225 ? 7.230 -1.288 -14.380 1.00 84.75 225 HIS A O 1
ATOM 1741 N N . ALA A 1 226 ? 6.853 -0.561 -12.270 1.00 81.00 226 ALA A N 1
ATOM 1742 C CA . ALA A 1 226 ? 7.953 0.389 -12.126 1.00 81.00 226 ALA A CA 1
ATOM 1743 C C . ALA A 1 226 ? 7.966 1.495 -13.192 1.00 81.00 226 ALA A C 1
ATOM 1745 O O . ALA A 1 226 ? 9.023 2.049 -13.525 1.00 81.00 226 ALA A O 1
ATOM 1746 N N . SER A 1 227 ? 6.801 1.781 -13.774 1.00 87.25 227 SER A N 1
ATOM 1747 C CA . SER A 1 227 ? 6.614 2.855 -14.743 1.00 87.25 227 SER A CA 1
ATOM 1748 C C . SER A 1 227 ? 6.153 4.138 -14.056 1.00 87.25 227 SER A C 1
ATOM 1750 O O . SER A 1 227 ? 6.025 4.229 -12.833 1.00 87.25 227 SER A O 1
ATOM 1752 N N . TRP A 1 228 ? 5.884 5.153 -14.867 1.00 90.56 228 TRP A N 1
ATOM 1753 C CA . TRP A 1 228 ? 5.433 6.456 -14.423 1.00 90.56 228 TRP A CA 1
ATOM 1754 C C . TRP A 1 228 ? 4.212 6.389 -13.497 1.00 90.56 228 TRP A C 1
ATOM 1756 O O . TRP A 1 228 ? 4.139 7.216 -12.600 1.00 90.56 228 TRP A O 1
ATOM 1766 N N . MET A 1 229 ? 3.314 5.400 -13.642 1.00 90.81 229 MET A N 1
ATOM 1767 C CA . MET A 1 229 ? 2.101 5.281 -12.816 1.00 90.81 229 MET A CA 1
ATOM 1768 C C . MET A 1 229 ? 2.381 5.044 -11.320 1.00 90.81 229 MET A C 1
ATOM 1770 O O . MET A 1 229 ? 1.509 5.287 -10.495 1.00 90.81 229 MET A O 1
ATOM 1774 N N . GLU A 1 230 ? 3.593 4.608 -10.972 1.00 91.88 230 GLU A N 1
ATOM 1775 C CA . GLU A 1 230 ? 4.075 4.402 -9.597 1.00 91.88 230 GLU A CA 1
ATOM 1776 C C . GLU A 1 230 ? 5.105 5.470 -9.175 1.00 91.88 230 GLU A C 1
ATOM 1778 O O . GLU A 1 230 ? 5.519 5.543 -8.013 1.00 91.88 230 GLU A O 1
ATOM 1783 N N . ASN A 1 231 ? 5.514 6.338 -10.109 1.00 92.94 231 ASN A N 1
ATOM 1784 C CA . ASN A 1 231 ? 6.574 7.334 -9.952 1.00 92.94 231 ASN A CA 1
ATOM 1785 C C . ASN A 1 231 ? 6.035 8.682 -9.429 1.00 92.94 231 ASN A C 1
ATOM 1787 O O . ASN A 1 231 ? 6.109 9.730 -10.084 1.00 92.94 231 ASN A O 1
ATOM 1791 N N . PHE A 1 232 ? 5.482 8.654 -8.220 1.00 93.62 232 PHE A N 1
ATOM 1792 C CA . PHE A 1 232 ? 5.029 9.839 -7.497 1.00 93.62 232 PHE A CA 1
ATOM 1793 C C . PHE A 1 232 ? 6.192 10.566 -6.805 1.00 93.62 232 PHE A C 1
ATOM 1795 O O . PHE A 1 232 ? 7.200 9.943 -6.465 1.00 93.62 232 PHE A O 1
ATOM 1802 N N . PRO A 1 233 ? 6.058 11.869 -6.488 1.00 91.94 233 PRO A N 1
ATOM 1803 C CA . PRO A 1 233 ? 7.101 12.618 -5.781 1.00 91.94 233 PRO A CA 1
ATOM 1804 C C . PRO A 1 233 ? 7.608 11.953 -4.491 1.00 91.94 233 PRO A C 1
ATOM 1806 O O . PRO A 1 233 ? 8.776 12.094 -4.147 1.00 91.94 233 PRO A O 1
ATOM 1809 N N . TRP A 1 234 ? 6.750 11.206 -3.792 1.00 92.75 234 TRP A N 1
ATOM 1810 C CA . TRP A 1 234 ? 7.072 10.512 -2.540 1.00 92.75 234 TRP A CA 1
ATOM 1811 C C . TRP A 1 234 ? 7.588 9.074 -2.709 1.00 92.75 234 TRP A C 1
ATOM 1813 O O . TRP A 1 234 ? 7.957 8.455 -1.716 1.00 92.75 234 TRP A O 1
ATOM 1823 N N . THR A 1 235 ? 7.638 8.531 -3.929 1.00 92.81 235 THR A N 1
ATOM 1824 C CA . THR A 1 235 ? 8.276 7.229 -4.219 1.00 92.81 235 THR A CA 1
ATOM 1825 C C . THR A 1 235 ? 9.641 7.366 -4.897 1.00 92.81 235 THR A C 1
ATOM 1827 O O . THR A 1 235 ? 10.392 6.389 -4.991 1.00 92.81 235 THR A O 1
ATOM 1830 N N . ARG A 1 236 ? 9.990 8.581 -5.333 1.00 93.25 236 ARG A N 1
ATOM 1831 C CA . ARG A 1 236 ? 11.272 8.913 -5.961 1.00 93.25 236 ARG A CA 1
ATOM 1832 C C . ARG A 1 236 ? 12.419 8.906 -4.961 1.00 93.25 236 ARG A C 1
ATOM 1834 O O . ARG A 1 236 ? 12.303 9.378 -3.831 1.00 93.25 236 ARG A O 1
ATOM 1841 N N . LEU A 1 237 ? 13.567 8.433 -5.430 1.00 90.62 237 LEU A N 1
ATOM 1842 C CA . LEU A 1 237 ? 14.825 8.508 -4.702 1.00 90.62 237 LEU A CA 1
ATOM 1843 C C . LEU A 1 237 ? 15.558 9.805 -5.054 1.00 90.62 237 LEU A C 1
ATOM 1845 O O . LEU A 1 237 ? 15.622 10.212 -6.215 1.00 90.62 237 LEU A O 1
ATOM 1849 N N . ALA A 1 238 ? 16.139 10.452 -4.045 1.00 87.19 238 ALA A N 1
ATOM 1850 C CA . ALA A 1 238 ? 16.965 11.631 -4.265 1.00 87.19 238 ALA A CA 1
ATOM 1851 C C . ALA A 1 238 ? 18.193 11.276 -5.121 1.00 87.19 238 ALA A C 1
ATOM 1853 O O . ALA A 1 238 ? 18.832 10.246 -4.906 1.00 87.19 238 ALA A O 1
ATOM 1854 N N . ASN A 1 239 ? 18.556 12.168 -6.045 1.00 88.56 239 ASN A N 1
ATOM 1855 C CA . ASN A 1 239 ? 19.738 12.047 -6.908 1.00 88.56 239 ASN A CA 1
ATOM 1856 C C . ASN A 1 239 ? 19.726 10.847 -7.877 1.00 88.56 239 ASN A C 1
ATOM 1858 O O . ASN A 1 239 ? 20.789 10.415 -8.323 1.00 88.56 239 ASN A O 1
ATOM 1862 N N . VAL A 1 240 ? 18.549 10.320 -8.227 1.00 90.38 240 VAL A N 1
ATOM 1863 C CA . VAL A 1 240 ? 18.401 9.285 -9.260 1.00 90.38 240 VAL A CA 1
ATOM 1864 C C . VAL A 1 240 ? 17.860 9.904 -10.547 1.00 90.38 240 VAL A C 1
ATOM 1866 O O . VAL A 1 240 ? 16.819 10.556 -10.542 1.00 90.38 240 VAL A O 1
ATOM 1869 N N . THR A 1 241 ? 18.561 9.683 -11.661 1.00 89.12 241 THR A N 1
ATOM 1870 C CA . THR A 1 241 ? 18.121 10.107 -12.998 1.00 89.12 241 THR A CA 1
ATOM 1871 C C . THR A 1 241 ? 17.469 8.934 -13.717 1.00 89.12 241 THR A C 1
ATOM 1873 O O . THR A 1 241 ? 18.094 7.886 -13.884 1.00 89.12 241 THR A O 1
ATOM 1876 N N . VAL A 1 242 ? 16.232 9.120 -14.175 1.00 91.94 242 VAL A N 1
ATOM 1877 C CA . VAL A 1 242 ? 15.491 8.104 -14.934 1.00 91.94 242 VAL A CA 1
ATOM 1878 C C . VAL A 1 242 ? 15.696 8.253 -16.448 1.00 91.94 242 VAL A C 1
ATOM 1880 O O . VAL A 1 242 ? 15.932 9.365 -16.932 1.00 91.94 242 VAL A O 1
ATOM 1883 N N . PRO A 1 243 ? 15.590 7.167 -17.234 1.00 92.06 243 PRO A N 1
ATOM 1884 C CA . PRO A 1 243 ? 15.640 7.254 -18.689 1.00 92.06 243 PRO A CA 1
ATOM 1885 C C . PRO A 1 243 ? 14.483 8.087 -19.267 1.00 92.06 243 PRO A C 1
ATOM 1887 O O . PRO A 1 243 ? 13.323 7.891 -18.915 1.00 92.06 243 PRO A O 1
ATOM 1890 N N . ALA A 1 244 ? 14.790 8.974 -20.220 1.00 89.19 244 ALA A N 1
ATOM 1891 C CA . ALA A 1 244 ? 13.776 9.777 -20.917 1.00 89.19 244 ALA A CA 1
ATOM 1892 C C . ALA A 1 244 ? 13.011 8.984 -21.994 1.00 89.19 244 ALA A C 1
ATOM 1894 O O . ALA A 1 244 ? 11.881 9.320 -22.348 1.00 89.19 244 ALA A O 1
ATOM 1895 N N . LYS A 1 245 ? 13.633 7.936 -22.548 1.00 89.56 245 LYS A N 1
ATOM 1896 C CA . LYS A 1 245 ? 13.043 7.122 -23.613 1.00 89.56 245 LYS A CA 1
ATOM 1897 C C . LYS A 1 245 ? 12.052 6.117 -23.025 1.00 89.56 245 LYS A C 1
ATOM 1899 O O . LYS A 1 245 ? 12.394 5.395 -22.095 1.00 89.56 245 LYS A O 1
ATOM 1904 N N . GLN A 1 246 ? 10.865 6.035 -23.624 1.00 90.00 246 GLN A N 1
ATOM 1905 C CA . GLN A 1 246 ? 9.860 5.026 -23.290 1.00 90.00 246 GLN A CA 1
ATOM 1906 C C . GLN A 1 246 ? 10.406 3.611 -23.539 1.00 90.00 246 GLN A C 1
ATOM 1908 O O . GLN A 1 246 ? 11.006 3.343 -24.590 1.00 90.00 246 GLN A O 1
ATOM 1913 N N . LYS A 1 247 ? 10.187 2.704 -22.585 1.00 90.62 247 LYS A N 1
ATOM 1914 C CA . LYS A 1 247 ? 10.512 1.285 -22.734 1.00 90.62 247 LYS A CA 1
ATOM 1915 C C . LYS A 1 247 ? 9.358 0.575 -23.459 1.00 90.62 247 LYS A C 1
ATOM 1917 O O . LYS A 1 247 ? 8.207 0.761 -23.065 1.00 90.62 247 LYS A O 1
ATOM 1922 N N . PRO A 1 248 ? 9.616 -0.233 -24.504 1.00 90.38 248 PRO A N 1
ATOM 1923 C CA . PRO A 1 248 ? 8.586 -1.092 -25.082 1.00 90.38 248 PRO A CA 1
ATOM 1924 C C . PRO A 1 248 ? 8.002 -2.033 -24.027 1.00 90.38 248 PRO A C 1
ATOM 1926 O O . PRO A 1 248 ? 8.724 -2.464 -23.127 1.00 90.38 248 PRO A O 1
ATOM 1929 N N . MET A 1 249 ? 6.718 -2.366 -24.154 1.00 91.94 249 MET A N 1
ATOM 1930 C CA . MET A 1 249 ? 6.089 -3.322 -23.247 1.00 91.94 249 MET A CA 1
ATOM 1931 C C . MET A 1 249 ? 6.747 -4.696 -23.376 1.00 91.94 249 MET A C 1
ATOM 1933 O O . MET A 1 249 ? 6.971 -5.191 -24.482 1.00 91.94 249 MET A O 1
ATOM 1937 N N . SER A 1 250 ? 7.049 -5.296 -22.232 1.00 91.50 250 SER A N 1
ATOM 1938 C CA . SER A 1 250 ? 7.581 -6.649 -22.129 1.00 91.50 250 SER A CA 1
ATOM 1939 C C . SER A 1 250 ? 6.501 -7.684 -22.435 1.00 91.50 250 SER A C 1
ATOM 1941 O O . SER A 1 250 ? 5.319 -7.471 -22.165 1.00 91.50 250 SER A O 1
ATOM 1943 N N . ASP A 1 251 ? 6.911 -8.833 -22.964 1.00 92.50 251 ASP A N 1
ATOM 1944 C CA . ASP A 1 251 ? 6.000 -9.948 -23.213 1.00 92.50 251 ASP A CA 1
ATOM 1945 C C . ASP A 1 251 ? 5.616 -10.624 -21.885 1.00 92.50 251 ASP A C 1
ATOM 1947 O O . ASP A 1 251 ? 6.404 -11.360 -21.290 1.00 92.50 251 ASP A O 1
ATOM 1951 N N . PHE A 1 252 ? 4.399 -10.359 -21.406 1.00 88.38 252 PHE A N 1
ATOM 1952 C CA . PHE A 1 252 ? 3.895 -10.903 -20.144 1.00 88.38 252 PHE A CA 1
ATOM 1953 C C . PHE A 1 252 ? 3.745 -12.424 -20.148 1.00 88.38 252 PHE A C 1
ATOM 1955 O O . PHE A 1 252 ? 3.937 -13.052 -19.105 1.00 88.38 252 PHE A O 1
ATOM 1962 N N . ASP A 1 253 ? 3.400 -13.024 -21.287 1.00 90.81 253 ASP A N 1
ATOM 1963 C CA . ASP A 1 253 ? 3.236 -14.473 -21.380 1.00 90.81 253 ASP A CA 1
ATOM 1964 C C . ASP A 1 253 ? 4.591 -15.164 -21.303 1.00 90.81 253 ASP A C 1
ATOM 1966 O O . ASP A 1 253 ? 4.723 -16.198 -20.644 1.00 90.81 253 ASP A O 1
ATOM 1970 N N . TYR A 1 254 ? 5.617 -14.547 -21.887 1.00 92.50 254 TYR A N 1
ATOM 1971 C CA . TYR A 1 254 ? 6.992 -14.990 -21.723 1.00 92.50 254 TYR A CA 1
ATOM 1972 C C . TYR A 1 254 ? 7.508 -14.770 -20.293 1.00 92.50 254 TYR A C 1
ATOM 1974 O O . TYR A 1 254 ? 8.046 -15.697 -19.690 1.00 92.50 254 TYR A O 1
ATOM 1982 N N . LEU A 1 255 ? 7.292 -13.586 -19.702 1.00 90.69 255 LEU A N 1
ATOM 1983 C CA . LEU A 1 255 ? 7.755 -13.256 -18.344 1.00 90.69 255 LEU A CA 1
ATOM 1984 C C . LEU A 1 255 ? 7.267 -14.252 -17.285 1.00 90.69 255 LEU A C 1
ATOM 1986 O O . LEU A 1 255 ? 8.034 -14.625 -16.400 1.00 90.69 255 LEU A O 1
ATOM 1990 N N . ARG A 1 256 ? 6.014 -14.715 -17.384 1.00 89.94 256 ARG A N 1
ATOM 1991 C CA . ARG A 1 256 ? 5.423 -15.685 -16.442 1.00 89.94 256 ARG A CA 1
ATOM 1992 C C . ARG A 1 256 ? 6.103 -17.058 -16.458 1.00 89.94 256 ARG A C 1
ATOM 1994 O O . ARG A 1 256 ? 5.910 -17.829 -15.522 1.00 89.94 256 ARG A O 1
ATOM 2001 N N . GLN A 1 257 ? 6.870 -17.367 -17.501 1.00 93.56 257 GLN A N 1
ATOM 2002 C CA . GLN A 1 257 ? 7.565 -18.646 -17.665 1.00 93.56 257 GLN A CA 1
ATOM 2003 C C . GLN A 1 257 ? 9.011 -18.609 -17.147 1.00 93.56 257 GLN A C 1
ATOM 2005 O O . GLN A 1 257 ? 9.648 -19.657 -17.048 1.00 93.56 257 GLN A O 1
ATOM 2010 N N . LEU A 1 258 ? 9.542 -17.425 -16.824 1.00 94.50 258 LEU A N 1
ATOM 2011 C CA . LEU A 1 258 ? 10.936 -17.254 -16.423 1.00 94.50 258 LEU A CA 1
ATOM 2012 C C . LEU A 1 258 ? 11.136 -17.485 -14.923 1.00 94.50 258 LEU A C 1
ATOM 2014 O O . LEU A 1 258 ? 10.344 -17.042 -14.088 1.00 94.50 258 LEU A O 1
ATOM 2018 N N . ASP A 1 259 ? 12.254 -18.119 -14.563 1.00 95.88 259 ASP A N 1
ATOM 2019 C CA . ASP A 1 259 ? 12.733 -18.091 -13.185 1.00 95.88 259 ASP A CA 1
ATOM 2020 C C . ASP A 1 259 ? 13.283 -16.691 -12.832 1.00 95.88 259 ASP A C 1
ATOM 2022 O O . ASP A 1 259 ? 13.596 -15.899 -13.727 1.00 95.88 259 ASP A O 1
ATOM 2026 N N . PRO A 1 260 ? 13.449 -16.359 -11.539 1.00 95.31 260 PRO A N 1
ATOM 2027 C CA . PRO A 1 260 ? 13.836 -15.011 -11.132 1.00 95.31 260 PRO A CA 1
ATOM 2028 C C . PRO A 1 260 ? 15.140 -14.503 -11.758 1.00 95.31 260 PRO A C 1
ATOM 2030 O O . PRO A 1 260 ? 15.246 -13.308 -12.032 1.00 95.31 260 PRO A O 1
ATOM 2033 N N . ARG A 1 261 ? 16.140 -15.370 -11.987 1.00 96.06 261 ARG A N 1
ATOM 2034 C CA . ARG A 1 261 ? 17.420 -14.946 -12.580 1.00 96.06 261 ARG A CA 1
ATOM 2035 C C . ARG A 1 261 ? 17.233 -14.603 -14.051 1.00 96.06 261 ARG A C 1
ATOM 2037 O O . ARG A 1 261 ? 17.593 -13.501 -14.450 1.00 96.06 261 ARG A O 1
ATOM 2044 N N . SER A 1 262 ? 16.590 -15.485 -14.816 1.00 96.44 262 SER A N 1
ATOM 2045 C CA . SER A 1 262 ? 16.283 -15.220 -16.224 1.00 96.44 262 SER A CA 1
ATOM 2046 C C . SER A 1 262 ? 15.355 -14.020 -16.411 1.00 96.44 262 SER A C 1
ATOM 2048 O O . SER A 1 262 ? 15.545 -13.241 -17.343 1.00 96.44 262 SER A O 1
ATOM 2050 N N . LEU A 1 263 ? 14.395 -13.814 -15.505 1.00 95.25 263 LEU A N 1
ATOM 2051 C CA . LEU A 1 263 ? 13.526 -12.639 -15.513 1.00 95.25 263 LEU A CA 1
ATOM 2052 C C . LEU A 1 263 ? 14.326 -11.352 -15.292 1.00 95.25 263 LEU A C 1
ATOM 2054 O O . LEU A 1 263 ? 14.123 -10.369 -16.009 1.00 95.25 263 LEU A O 1
ATOM 2058 N N . ARG A 1 264 ? 15.267 -11.356 -14.341 1.00 95.19 264 ARG A N 1
ATOM 2059 C CA . ARG A 1 264 ? 16.172 -10.223 -14.125 1.00 95.19 264 ARG A CA 1
ATOM 2060 C C . ARG A 1 264 ? 17.035 -9.940 -15.349 1.00 95.19 264 ARG A C 1
ATOM 2062 O O . ARG A 1 264 ? 17.162 -8.779 -15.727 1.00 95.19 264 ARG A O 1
ATOM 2069 N N . ASP A 1 265 ? 17.589 -10.969 -15.977 1.00 95.12 265 ASP A N 1
ATOM 2070 C CA . ASP A 1 265 ? 18.427 -10.809 -17.169 1.00 95.12 265 ASP A CA 1
ATOM 2071 C C . ASP A 1 265 ? 17.630 -10.254 -18.362 1.00 95.12 265 ASP A C 1
ATOM 2073 O O . ASP A 1 265 ? 18.140 -9.430 -19.127 1.00 95.12 265 ASP A O 1
ATOM 2077 N N . TYR A 1 266 ? 16.361 -10.653 -18.488 1.00 93.94 266 TYR A N 1
ATOM 2078 C CA . TYR A 1 266 ? 15.452 -10.163 -19.521 1.00 93.94 266 TYR A CA 1
ATOM 2079 C C . TYR A 1 266 ? 15.039 -8.701 -19.293 1.00 93.94 266 TYR A C 1
ATOM 2081 O O . TYR A 1 266 ? 15.196 -7.865 -20.185 1.00 93.94 266 TYR A O 1
ATOM 2089 N N . LEU A 1 267 ? 14.545 -8.366 -18.096 1.00 92.94 267 LEU A N 1
ATOM 2090 C CA . LEU A 1 267 ? 14.058 -7.016 -17.794 1.00 92.94 267 LEU A CA 1
ATOM 2091 C C . LEU A 1 267 ? 15.185 -6.003 -17.604 1.00 92.94 267 LEU A C 1
ATOM 2093 O O . LEU A 1 267 ? 14.990 -4.824 -17.904 1.00 92.94 267 LEU A O 1
ATOM 2097 N N . LYS A 1 268 ? 16.346 -6.458 -17.122 1.00 91.75 268 LYS A N 1
ATOM 2098 C CA . LYS A 1 268 ? 17.520 -5.673 -16.719 1.00 91.75 268 LYS A CA 1
ATOM 2099 C C . LYS A 1 268 ? 17.243 -4.718 -15.564 1.00 91.75 268 LYS A C 1
ATOM 2101 O O . LYS A 1 268 ? 17.636 -4.992 -14.436 1.00 91.75 268 LYS A O 1
ATOM 2106 N N . ASP A 1 269 ? 16.578 -3.605 -15.850 1.00 91.25 269 ASP A N 1
ATOM 2107 C CA . ASP A 1 269 ? 16.228 -2.580 -14.865 1.00 91.25 269 ASP A CA 1
ATOM 2108 C C . ASP A 1 269 ? 15.003 -2.957 -14.025 1.00 91.25 269 ASP A C 1
ATOM 2110 O O . ASP A 1 269 ? 14.781 -2.352 -12.989 1.00 91.25 269 ASP A O 1
ATOM 2114 N N . GLY A 1 270 ? 14.234 -3.962 -14.454 1.00 90.81 270 GLY A N 1
ATOM 2115 C CA . GLY A 1 270 ? 13.052 -4.447 -13.746 1.00 90.81 270 GLY A CA 1
ATOM 2116 C C . GLY A 1 270 ? 11.745 -3.716 -14.075 1.00 90.81 270 GLY A C 1
ATOM 2117 O O . GLY A 1 270 ? 10.698 -4.134 -13.595 1.00 90.81 270 GLY A O 1
ATOM 2118 N N . ASN A 1 271 ? 11.762 -2.696 -14.938 1.00 92.19 271 ASN A N 1
ATOM 2119 C CA . ASN A 1 271 ? 10.549 -2.046 -15.450 1.00 92.19 271 ASN A CA 1
ATOM 2120 C C . ASN A 1 271 ? 9.891 -2.913 -16.542 1.00 92.19 271 ASN A C 1
ATOM 2122 O O . ASN A 1 271 ? 10.593 -3.489 -17.376 1.00 92.19 271 ASN A O 1
ATOM 2126 N N . TYR A 1 272 ? 8.562 -3.038 -16.555 1.00 91.81 272 TYR A N 1
ATOM 2127 C CA . TYR A 1 272 ? 7.866 -3.874 -17.548 1.00 91.81 272 TYR A CA 1
ATOM 2128 C C . TYR A 1 272 ? 7.621 -3.167 -18.888 1.00 91.81 272 TYR A C 1
ATOM 2130 O O . TYR A 1 272 ? 7.571 -3.830 -19.921 1.00 91.81 272 TYR A O 1
ATOM 2138 N N . GLY A 1 273 ? 7.531 -1.843 -18.904 1.00 90.88 273 GLY A N 1
ATOM 2139 C CA . GLY A 1 273 ? 7.270 -1.021 -20.078 1.00 90.88 273 GLY A CA 1
ATOM 2140 C C . GLY A 1 273 ? 6.768 0.381 -19.721 1.00 90.88 273 GLY A C 1
ATOM 2141 O O . GLY A 1 273 ? 6.445 0.689 -18.573 1.00 90.88 273 GLY A O 1
ATOM 2142 N N . GLY A 1 274 ? 6.662 1.234 -20.736 1.00 91.25 274 GLY A N 1
ATOM 2143 C CA . GLY A 1 274 ? 6.104 2.579 -20.616 1.00 91.25 274 GLY A CA 1
ATOM 2144 C C . GLY A 1 274 ? 7.143 3.652 -20.290 1.00 91.25 274 GLY A C 1
ATOM 2145 O O . GLY A 1 274 ? 8.358 3.443 -20.378 1.00 91.25 274 GLY A O 1
ATOM 2146 N N . HIS A 1 275 ? 6.660 4.858 -19.993 1.00 92.00 275 HIS A N 1
ATOM 2147 C CA . HIS A 1 275 ? 7.518 5.950 -19.529 1.00 92.00 275 HIS A CA 1
ATOM 2148 C C . HIS A 1 275 ? 7.969 5.688 -18.090 1.00 92.00 275 HIS A C 1
ATOM 2150 O O . HIS A 1 275 ? 7.204 5.151 -17.296 1.00 92.00 275 HIS A O 1
ATOM 2156 N N . TYR A 1 276 ? 9.192 6.086 -17.731 1.00 92.06 276 TYR A N 1
ATOM 2157 C CA . TYR A 1 276 ? 9.683 5.932 -16.355 1.00 92.06 276 TYR A CA 1
ATOM 2158 C C . TYR A 1 276 ? 9.126 7.001 -15.419 1.00 92.06 276 TYR A C 1
ATOM 2160 O O . TYR A 1 276 ? 8.915 6.732 -14.244 1.00 92.06 276 TYR A O 1
ATOM 2168 N N . GLN A 1 277 ? 8.897 8.211 -15.929 1.00 93.25 277 GLN A N 1
ATOM 2169 C CA . GLN A 1 277 ? 8.397 9.351 -15.170 1.00 93.25 277 GLN A CA 1
ATOM 2170 C C . GLN A 1 277 ? 7.543 10.237 -16.075 1.00 93.25 277 GLN A C 1
ATOM 2172 O O . GLN A 1 277 ? 7.799 10.335 -17.278 1.00 93.25 277 GLN A O 1
ATOM 2177 N N . ARG A 1 278 ? 6.549 10.888 -15.474 1.00 91.25 278 ARG A N 1
ATOM 2178 C CA . ARG A 1 278 ? 5.724 11.931 -16.085 1.00 91.25 278 ARG A CA 1
ATOM 2179 C C . ARG A 1 278 ? 5.680 13.166 -15.191 1.00 91.25 278 ARG A C 1
ATOM 2181 O O . ARG A 1 278 ? 6.295 13.180 -14.122 1.00 91.25 278 ARG A O 1
ATOM 2188 N N . ASP A 1 279 ? 5.011 14.206 -15.673 1.00 92.31 279 ASP A N 1
ATOM 2189 C CA . ASP A 1 279 ? 4.863 15.458 -14.943 1.00 92.31 279 ASP A CA 1
ATOM 2190 C C . ASP A 1 279 ? 4.068 15.260 -13.643 1.00 92.31 279 ASP A C 1
ATOM 2192 O O . ASP A 1 279 ? 3.120 14.472 -13.580 1.00 92.31 279 ASP A O 1
ATOM 2196 N N . ASP A 1 280 ? 4.450 15.987 -12.594 1.00 92.44 280 ASP A N 1
ATOM 2197 C CA . ASP A 1 280 ? 3.834 15.844 -11.274 1.00 92.44 280 ASP A CA 1
ATOM 2198 C C . ASP A 1 280 ? 2.359 16.249 -11.283 1.00 92.44 280 ASP A C 1
ATOM 2200 O O . ASP A 1 280 ? 1.559 15.672 -10.548 1.00 92.44 280 ASP A O 1
ATOM 2204 N N . GLU A 1 281 ? 1.955 17.185 -12.140 1.00 91.88 281 GLU A N 1
ATOM 2205 C CA . GLU A 1 281 ? 0.556 17.566 -12.279 1.00 91.88 281 GLU A CA 1
ATOM 2206 C C . GLU A 1 281 ? -0.286 16.421 -12.862 1.00 91.88 281 GLU A C 1
ATOM 2208 O O . GLU A 1 281 ? -1.421 16.202 -12.426 1.00 91.88 281 GLU A O 1
ATOM 2213 N N . GLU A 1 282 ? 0.267 15.658 -13.813 1.00 90.25 282 GLU A N 1
ATOM 2214 C CA . GLU A 1 282 ? -0.370 14.453 -14.359 1.00 90.25 282 GLU A CA 1
ATOM 2215 C C . GLU A 1 282 ? -0.479 13.361 -13.290 1.00 90.25 282 GLU A C 1
ATOM 2217 O O . GLU A 1 282 ? -1.555 12.785 -13.104 1.00 90.25 282 GLU A O 1
ATOM 2222 N N . MET A 1 283 ? 0.592 13.145 -12.520 1.00 93.25 283 MET A N 1
ATOM 2223 C CA . MET A 1 283 ? 0.592 12.198 -11.400 1.00 93.25 283 MET A CA 1
ATOM 2224 C C . MET A 1 283 ? -0.481 12.550 -10.366 1.00 93.25 283 MET A C 1
ATOM 2226 O O . MET A 1 283 ? -1.268 11.697 -9.950 1.00 93.25 283 MET A O 1
ATOM 2230 N N . MET A 1 284 ? -0.587 13.827 -9.995 1.00 93.88 284 MET A N 1
ATOM 2231 C CA . MET A 1 284 ? -1.568 14.285 -9.011 1.00 93.88 284 MET A CA 1
ATOM 2232 C C . MET A 1 284 ? -3.021 14.208 -9.504 1.00 93.88 284 MET A C 1
ATOM 2234 O O . MET A 1 284 ? -3.934 14.277 -8.677 1.00 93.88 284 MET A O 1
ATOM 2238 N N . LYS A 1 285 ? -3.279 14.088 -10.815 1.00 92.50 285 LYS A N 1
ATOM 2239 C CA . LYS A 1 285 ? -4.634 13.833 -11.345 1.00 92.50 285 LYS A CA 1
ATOM 2240 C C . LYS A 1 285 ? -5.073 12.403 -11.037 1.00 92.50 285 LYS A C 1
ATOM 2242 O O . LYS A 1 285 ? -6.156 12.215 -10.491 1.00 92.50 285 LYS A O 1
ATOM 2247 N N . ILE A 1 286 ? -4.208 11.423 -11.303 1.00 94.12 286 ILE A N 1
ATOM 2248 C CA . ILE A 1 286 ? -4.465 10.010 -10.978 1.00 94.12 286 ILE A CA 1
ATOM 2249 C C . ILE A 1 286 ? -4.590 9.835 -9.470 1.00 94.12 286 ILE A C 1
ATOM 2251 O O . ILE A 1 286 ? -5.539 9.211 -9.008 1.00 94.12 286 ILE A O 1
ATOM 2255 N N . TRP A 1 287 ? -3.681 10.448 -8.706 1.00 95.19 287 TRP A N 1
ATOM 2256 C CA . TRP A 1 287 ? -3.693 10.346 -7.250 1.00 95.19 287 TRP A CA 1
ATOM 2257 C C . TRP A 1 287 ? -5.022 10.797 -6.645 1.00 95.19 287 TRP A C 1
ATOM 2259 O O . TRP A 1 287 ? -5.634 10.072 -5.868 1.00 95.19 287 TRP A O 1
ATOM 2269 N N . ARG A 1 288 ? -5.509 11.978 -7.049 1.00 96.50 288 ARG A N 1
ATOM 2270 C CA . ARG A 1 288 ? -6.780 12.525 -6.554 1.00 96.50 288 ARG A CA 1
ATOM 2271 C C . ARG A 1 288 ? -7.969 11.624 -6.885 1.00 96.50 288 ARG A C 1
ATOM 2273 O O . ARG A 1 288 ? -8.852 11.476 -6.047 1.00 96.50 288 ARG A O 1
ATOM 2280 N N . ILE A 1 289 ? -7.977 11.015 -8.071 1.00 96.94 289 ILE A N 1
ATOM 2281 C CA . ILE A 1 289 ? -9.018 10.058 -8.466 1.00 96.94 289 ILE A CA 1
ATOM 2282 C C . ILE A 1 289 ? -8.941 8.794 -7.610 1.00 96.94 289 ILE A C 1
ATOM 2284 O O . ILE A 1 289 ? -9.973 8.364 -7.105 1.00 96.94 289 ILE A O 1
ATOM 2288 N N . GLY A 1 290 ? -7.745 8.244 -7.394 1.00 97.31 290 GLY A N 1
ATOM 2289 C CA . GLY A 1 290 ? -7.560 7.055 -6.563 1.00 97.31 290 GLY A CA 1
ATOM 2290 C C . GLY A 1 290 ? -7.962 7.282 -5.108 1.00 97.31 290 GLY A C 1
ATOM 2291 O O . GLY A 1 290 ? -8.653 6.447 -4.529 1.00 97.31 290 GLY A O 1
ATOM 2292 N N . VAL A 1 291 ? -7.606 8.433 -4.529 1.00 97.56 291 VAL A N 1
ATOM 2293 C CA . VAL A 1 291 ? -8.029 8.822 -3.174 1.00 97.56 291 VAL A CA 1
ATOM 2294 C C . VAL A 1 291 ? -9.554 8.908 -3.080 1.00 97.56 291 VAL A C 1
ATOM 2296 O O . VAL A 1 291 ? -10.144 8.388 -2.137 1.00 97.56 291 VAL A O 1
ATOM 2299 N N . GLU A 1 292 ? -10.203 9.546 -4.053 1.00 97.81 292 GLU A N 1
ATOM 2300 C CA . GLU A 1 292 ? -11.659 9.702 -4.070 1.00 97.81 292 GLU A CA 1
ATOM 2301 C C . GLU A 1 292 ? -12.390 8.369 -4.288 1.00 97.81 292 GLU A C 1
ATOM 2303 O O . GLU A 1 292 ? -13.360 8.070 -3.598 1.00 97.81 292 GLU A O 1
ATOM 2308 N N . GLU A 1 293 ? -11.903 7.530 -5.200 1.00 97.38 293 GLU A N 1
ATOM 2309 C CA . GLU A 1 293 ? -12.451 6.194 -5.440 1.00 97.38 293 GLU A CA 1
ATOM 2310 C C . GLU A 1 293 ? -12.278 5.282 -4.214 1.00 97.38 293 GLU A C 1
ATOM 2312 O O . GLU A 1 293 ? -13.210 4.573 -3.837 1.00 97.38 293 GLU A O 1
ATOM 2317 N N . THR A 1 294 ? -11.133 5.364 -3.527 1.00 98.12 294 THR A N 1
ATOM 2318 C CA . THR A 1 294 ? -10.898 4.658 -2.255 1.00 98.12 294 THR A CA 1
ATOM 2319 C C . THR A 1 294 ? -11.843 5.159 -1.158 1.00 98.12 294 THR A C 1
ATOM 2321 O O . THR A 1 294 ? -12.404 4.357 -0.410 1.00 98.12 294 THR A O 1
ATOM 2324 N N . ARG A 1 295 ? -12.058 6.479 -1.061 1.00 98.00 295 ARG A N 1
ATOM 2325 C CA . ARG A 1 295 ? -12.966 7.091 -0.077 1.00 98.00 295 ARG A CA 1
ATOM 2326 C C . ARG A 1 295 ? -14.410 6.650 -0.277 1.00 98.00 295 ARG A C 1
ATOM 2328 O O . ARG A 1 295 ? -15.056 6.267 0.693 1.00 98.00 295 ARG A O 1
ATOM 2335 N N . GLN A 1 296 ? -14.886 6.618 -1.518 1.00 97.88 296 GLN A N 1
ATOM 2336 C CA . GLN A 1 296 ? -16.239 6.152 -1.837 1.00 97.88 296 GLN A CA 1
ATOM 2337 C C . GLN A 1 296 ? -16.471 4.719 -1.342 1.00 97.88 296 GLN A C 1
ATOM 2339 O O . GLN A 1 296 ? -17.519 4.416 -0.782 1.00 97.88 296 GLN A O 1
ATOM 2344 N N . LEU A 1 297 ? -15.464 3.840 -1.417 1.00 97.44 297 LEU A N 1
ATOM 2345 C CA . LEU A 1 297 ? -15.583 2.488 -0.859 1.00 97.44 297 LEU A CA 1
ATOM 2346 C C . LEU A 1 297 ? -15.768 2.471 0.664 1.00 97.44 297 LEU A C 1
ATOM 2348 O O . LEU A 1 297 ? -16.436 1.561 1.166 1.00 97.44 297 LEU A O 1
ATOM 2352 N N . LEU A 1 298 ? -15.198 3.442 1.385 1.00 95.94 298 LEU A N 1
ATOM 2353 C CA . LEU A 1 298 ? -15.394 3.607 2.828 1.00 95.94 298 LEU A CA 1
ATOM 2354 C C . LEU A 1 298 ? -16.774 4.169 3.173 1.00 95.94 298 LEU A C 1
ATOM 2356 O O . LEU A 1 298 ? -17.325 3.818 4.217 1.00 95.94 298 LEU A O 1
ATOM 2360 N N . GLU A 1 299 ? -17.315 5.045 2.331 1.00 96.00 299 GLU A N 1
ATOM 2361 C CA . GLU A 1 299 ? -18.652 5.629 2.488 1.00 96.00 299 GLU A CA 1
ATOM 2362 C C . GLU A 1 299 ? -19.749 4.606 2.174 1.00 96.00 299 GLU A C 1
ATOM 2364 O O . GLU A 1 299 ? -20.697 4.466 2.943 1.00 96.00 299 GLU A O 1
ATOM 2369 N N . ASP A 1 300 ? -19.558 3.804 1.125 1.00 93.00 300 ASP A N 1
ATOM 2370 C CA . ASP A 1 300 ? -20.502 2.787 0.643 1.00 93.00 300 ASP A CA 1
ATOM 2371 C C . ASP A 1 300 ? -20.510 1.499 1.493 1.00 93.00 300 ASP A C 1
ATOM 2373 O O . ASP A 1 300 ? -20.810 0.410 0.986 1.00 93.00 300 ASP A O 1
ATOM 2377 N N . PHE A 1 301 ? -20.042 1.555 2.742 1.00 81.38 301 PHE A N 1
ATOM 2378 C CA . PHE A 1 301 ? -19.918 0.387 3.617 1.00 81.38 301 PHE A CA 1
ATOM 2379 C C . PHE A 1 301 ? -21.270 -0.091 4.131 1.00 81.38 301 PHE A C 1
ATOM 2381 O O . PHE A 1 301 ? -21.785 0.432 5.140 1.00 81.38 301 PHE A O 1
#

Radius of gyration: 23.03 Å; chains: 1; bounding box: 42×50×69 Å

Sequence (301 aa):
MSDGSCTHLSAITTIKHPTRGECAECVKIGARWVHLRTCQECGQTLCCDSSPHQHASKHARASGHPVIASAQPDERWRMMVEEYLKRDDRCVLPLGSTEQHAFLSLSVDSILSERIAGEAAEPLGVPVFPVVAYGITPYFRAFPGSITLRVDTYLRVVGDILNAMAEQGFRRILIVNGHGGNTPAQSLVGEWMADHPGLRIKFHNWWNAPKTWAQVLAIDPVASHASWMENFPWTRLANVTVPAKQKPMSDFDYLRQLDPRSLRDYLKDGNYGGHYQRDDEEMMKIWRIGVEETRQLLEDF